Protein AF-A0A925BG81-F1 (afdb_monomer)

Sequence (366 aa):
PANDGCFRPLEVVCPDGLVITAKRPAPVSTYWETMEFAADLVWKALAPIVPQHLTAGHFLSVCGTVVSGVHPDTGDLFILVEPQAGGWGAGIDRDGQNGLVCIGDGETYVVPVEVAETRYGVIVDQFSLSIADGGAGRYRGGRGLIRDYRITSEEALVTGTFGRFKFLPWGMKGGQIGSPNYMEMIHADGTSKIFGKTARYKLKRGEVARLVTGTGGGYGDPNQRPDDEIARDVRDGYLTPEMAERDYGVTVDGRGNVSRTRRTPGRASAVNTASTQRDDVHPDDKREAVLSVLRGQTTASTAAAKLNVGRDDVERWMDQFLNAGAGALGGSAGRNGDGELRELRAIVRDLADEVSSLRRSLRDGR

Secondary structure (DSSP, 8-state):
--SGGGTTT------TTSGGGPPTTS--TTHHHHHHHHHHHHHHHHTTTSTTT--S--------EEEEEE-TTT--EEEEEE---BPPPP-SSSPPPTTBPPTT-TTPPPPPHHHHHHHSSEEEEEEEE---S---SSBPPPP-EEEEEEE-SSEEEEEEE-TTSSSPPPPBTTPPP----EEEEE-TTS-EEEESEEEEEEEETT-EEEEEPPPPPPBS-GGGS-HHHHHHHHHTTSS-HHHIIIIISEEE-TT--EEE--------------S-TT--S-HHHHHHHHHHHHTTSS-HHHHHHHHT--HHHHHHHHHHHHHHHHGGG-S------TTHHHHHHHHHHHHHHHHHHHHHHHHTT-

Solvent-accessible surface area (backbone atoms only — not comparable to full-atom values): 19738 Å² total; per-residue (Å²): 129,99,51,74,75,75,49,68,89,61,84,84,92,72,70,81,70,37,91,93,38,62,51,88,88,62,88,61,92,70,47,64,54,60,52,33,53,54,51,47,51,54,45,63,68,42,21,84,79,44,38,94,80,35,48,25,30,33,31,50,26,53,34,40,35,35,43,33,37,42,26,70,87,79,66,44,80,38,73,50,74,44,67,41,39,14,3,26,17,3,28,84,87,40,58,17,51,56,55,41,58,28,78,93,49,74,92,68,78,78,83,52,66,72,59,48,43,72,71,38,40,34,41,75,81,42,81,45,75,33,79,60,69,56,4,46,14,39,18,33,24,4,32,4,24,35,38,28,38,28,27,60,6,78,44,37,31,38,28,35,45,22,42,33,44,86,60,50,14,41,38,31,81,66,15,34,43,18,19,48,17,33,35,36,43,37,43,86,88,73,51,71,51,78,33,37,62,50,70,65,45,78,44,40,51,70,17,31,46,34,40,36,30,9,18,0,0,0,14,27,43,26,79,69,35,54,68,68,57,51,43,46,32,37,74,73,64,71,33,52,52,66,49,34,27,44,63,48,16,30,46,51,50,101,83,64,52,75,45,82,51,84,62,56,88,61,74,77,80,70,76,84,68,81,88,71,95,82,73,91,70,53,70,67,57,54,48,49,42,38,51,35,35,75,70,68,75,45,48,52,60,58,42,12,60,78,68,76,50,54,44,69,56,44,53,51,49,39,52,52,53,53,53,59,56,59,69,70,74,78,70,88,89,82,90,89,68,86,63,70,53,50,56,56,54,44,55,54,44,54,52,51,51,50,51,54,48,50,54,47,37,68,71,71,76,106

Structure (mmCIF, N/CA/C/O backbone):
data_AF-A0A925BG81-F1
#
_entry.id   AF-A0A925BG81-F1
#
loop_
_atom_site.group_PDB
_atom_site.id
_atom_site.type_symbol
_atom_site.label_atom_id
_atom_site.label_alt_id
_atom_site.label_comp_id
_atom_site.label_asym_id
_atom_site.label_entity_id
_atom_site.label_seq_id
_atom_site.pdbx_PDB_ins_code
_atom_site.Cartn_x
_atom_site.Cartn_y
_atom_site.Cartn_z
_atom_site.occupancy
_atom_site.B_iso_or_equiv
_atom_site.auth_seq_id
_atom_site.auth_comp_id
_atom_site.auth_asym_id
_atom_site.auth_atom_id
_atom_site.pdbx_PDB_model_num
ATOM 1 N N . PRO A 1 1 ? -5.315 -28.457 -11.314 1.00 71.19 1 PRO A N 1
ATOM 2 C CA . PRO A 1 1 ? -5.983 -28.488 -9.989 1.00 71.19 1 PRO A CA 1
ATOM 3 C C . PRO A 1 1 ? -4.975 -28.179 -8.879 1.00 71.19 1 PRO A C 1
ATOM 5 O O . PRO A 1 1 ? -3.932 -28.820 -8.850 1.00 71.19 1 PRO A O 1
ATOM 8 N N . ALA A 1 2 ? -5.264 -27.216 -8.001 1.00 82.12 2 ALA A N 1
ATOM 9 C CA . ALA A 1 2 ? -4.459 -27.004 -6.799 1.00 82.12 2 ALA A CA 1
ATOM 10 C C . ALA A 1 2 ? -4.736 -28.155 -5.818 1.00 82.12 2 ALA A C 1
ATOM 12 O O . ALA A 1 2 ? -5.832 -28.259 -5.273 1.00 82.12 2 ALA A O 1
ATOM 13 N N . ASN A 1 3 ? -3.786 -29.076 -5.674 1.00 91.81 3 ASN A N 1
ATOM 14 C CA . ASN A 1 3 ? -3.865 -30.199 -4.744 1.00 91.81 3 ASN A CA 1
ATOM 15 C C . ASN A 1 3 ? -2.463 -30.576 -4.249 1.00 91.81 3 ASN A C 1
ATOM 17 O O . ASN A 1 3 ? -1.461 -30.059 -4.742 1.00 91.81 3 ASN A O 1
ATOM 21 N N . ASP A 1 4 ? -2.399 -31.509 -3.304 1.00 90.00 4 ASP A N 1
ATOM 22 C CA . ASP A 1 4 ? -1.152 -31.931 -2.656 1.00 90.00 4 ASP A CA 1
ATOM 23 C C . ASP A 1 4 ? -0.105 -32.494 -3.643 1.00 90.00 4 ASP A C 1
ATOM 25 O O . ASP A 1 4 ? 1.105 -32.405 -3.439 1.00 90.00 4 ASP A O 1
ATOM 29 N N . GLY A 1 5 ? -0.553 -33.002 -4.797 1.00 92.94 5 GLY A N 1
ATOM 30 C CA . GLY A 1 5 ? 0.325 -33.459 -5.873 1.00 92.94 5 GLY A CA 1
ATOM 31 C C . GLY A 1 5 ? 1.190 -32.348 -6.476 1.00 92.94 5 GLY A C 1
ATOM 32 O O . GLY A 1 5 ? 2.312 -32.630 -6.892 1.00 92.94 5 GLY A O 1
ATOM 33 N N . CYS 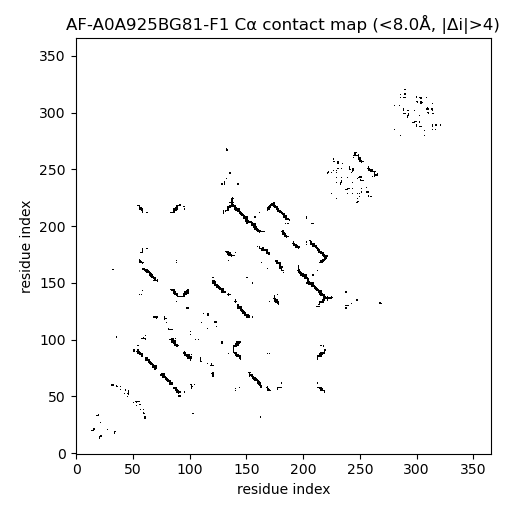A 1 6 ? 0.715 -31.097 -6.478 1.00 91.44 6 CYS A N 1
ATOM 34 C CA . CYS A 1 6 ? 1.472 -29.943 -6.973 1.00 91.44 6 CYS A CA 1
ATOM 35 C C . CYS A 1 6 ? 2.660 -29.578 -6.073 1.00 91.44 6 CYS A C 1
ATOM 37 O O . CYS A 1 6 ? 3.616 -28.980 -6.559 1.00 91.44 6 CYS A O 1
ATOM 39 N N . PHE A 1 7 ? 2.614 -29.955 -4.791 1.00 89.69 7 PHE A N 1
ATOM 40 C CA . PHE A 1 7 ? 3.676 -29.690 -3.817 1.00 89.69 7 PHE A CA 1
ATOM 41 C C . PHE A 1 7 ? 4.641 -30.866 -3.645 1.00 89.69 7 PHE A C 1
ATOM 43 O O . PHE A 1 7 ? 5.708 -30.693 -3.072 1.00 89.69 7 PHE A O 1
ATOM 50 N N . ARG A 1 8 ? 4.336 -32.043 -4.210 1.00 91.75 8 ARG A N 1
ATOM 51 C CA . ARG A 1 8 ? 5.237 -33.208 -4.207 1.00 91.75 8 ARG A CA 1
ATOM 52 C C . ARG A 1 8 ? 6.678 -32.923 -4.679 1.00 91.75 8 ARG A C 1
ATOM 54 O O . ARG A 1 8 ? 7.577 -33.534 -4.109 1.00 91.75 8 ARG A O 1
ATOM 61 N N . PRO A 1 9 ? 6.939 -32.070 -5.694 1.00 91.50 9 PRO A N 1
ATOM 62 C CA . PRO A 1 9 ? 8.309 -31.753 -6.105 1.00 91.50 9 PRO A CA 1
ATOM 63 C C . PRO A 1 9 ? 8.985 -30.666 -5.247 1.00 91.50 9 PRO A C 1
ATOM 65 O O . PRO A 1 9 ? 10.127 -30.315 -5.528 1.00 91.50 9 PRO A O 1
ATOM 68 N N . LEU A 1 10 ? 8.301 -30.107 -4.243 1.00 90.19 10 LEU A N 1
ATOM 69 C CA . LEU A 1 10 ? 8.824 -29.057 -3.374 1.00 90.19 10 LEU A CA 1
ATOM 70 C C . LEU A 1 10 ? 9.322 -29.656 -2.052 1.00 90.19 10 LEU A C 1
ATOM 72 O O . LEU A 1 10 ? 8.545 -30.209 -1.279 1.00 90.19 10 LEU A O 1
ATOM 76 N N . GLU A 1 11 ? 10.610 -29.485 -1.762 1.00 92.50 11 GLU A N 1
ATOM 77 C CA . GLU A 1 11 ? 11.182 -29.776 -0.446 1.00 92.50 11 GLU A CA 1
ATOM 78 C C . GLU A 1 11 ? 11.265 -28.482 0.376 1.00 92.50 11 GLU A C 1
ATOM 80 O O . GLU A 1 11 ? 11.910 -27.515 -0.032 1.00 92.50 11 GLU A O 1
ATOM 85 N N . VAL A 1 12 ? 10.613 -28.455 1.542 1.00 89.62 12 VAL A N 1
ATOM 86 C CA . VAL A 1 12 ? 10.664 -27.316 2.470 1.00 89.62 12 VAL A CA 1
ATOM 87 C C . VAL A 1 12 ? 11.564 -27.672 3.647 1.00 89.62 12 VAL A C 1
ATOM 89 O O . VAL A 1 12 ? 11.163 -28.392 4.560 1.00 89.62 12 VAL A O 1
ATOM 92 N N . VAL A 1 13 ? 12.784 -27.138 3.644 1.00 91.88 13 VAL A N 1
ATOM 93 C CA . VAL A 1 13 ? 13.727 -27.285 4.759 1.00 91.88 13 VAL A CA 1
ATOM 94 C C . VAL A 1 13 ? 13.536 -26.118 5.719 1.00 91.88 13 VAL A C 1
ATOM 96 O O . VAL A 1 13 ? 14.050 -25.024 5.492 1.00 91.88 13 VAL A O 1
ATOM 99 N N . CYS A 1 14 ? 12.787 -26.341 6.798 1.00 89.56 14 CYS A N 1
ATOM 100 C CA . CYS A 1 14 ? 12.555 -25.322 7.814 1.00 89.56 14 CYS A CA 1
ATOM 101 C C . CYS A 1 14 ? 12.725 -25.890 9.231 1.00 89.56 14 CYS A C 1
ATOM 103 O O . CYS A 1 14 ? 11.867 -26.647 9.683 1.00 89.56 14 CYS A O 1
ATOM 105 N N . PRO A 1 15 ? 13.803 -25.523 9.952 1.00 91.19 15 PRO A N 1
ATOM 106 C CA . PRO A 1 15 ? 13.987 -25.901 11.348 1.00 91.19 15 PRO A CA 1
ATOM 107 C C . PRO A 1 15 ? 12.831 -25.444 12.237 1.00 91.19 15 PRO A C 1
ATOM 109 O O . PRO A 1 15 ? 12.164 -24.451 11.952 1.00 91.19 15 PRO A O 1
ATOM 112 N N . ASP A 1 16 ? 12.633 -26.145 13.346 1.00 91.56 16 ASP A N 1
ATOM 113 C CA . ASP A 1 16 ? 11.622 -25.826 14.348 1.00 91.56 16 ASP A CA 1
ATOM 114 C C . ASP A 1 16 ? 11.958 -24.573 15.170 1.00 91.56 16 ASP A C 1
ATOM 116 O O . ASP A 1 16 ? 13.118 -24.313 15.484 1.00 91.56 16 ASP A O 1
ATOM 120 N N . GLY A 1 17 ? 10.925 -23.851 15.619 1.00 88.81 17 GLY A N 1
ATOM 121 C CA . GLY A 1 17 ? 11.086 -22.711 16.529 1.00 88.81 17 GLY A CA 1
ATOM 122 C C . GLY A 1 17 ? 11.491 -21.405 15.842 1.00 88.81 17 GLY A C 1
ATOM 123 O O . GLY A 1 17 ? 11.861 -20.451 16.525 1.00 88.81 17 GLY A O 1
ATOM 124 N N . LEU A 1 18 ? 11.407 -21.345 14.511 1.00 91.06 18 LEU A N 1
ATOM 125 C CA . LEU A 1 18 ? 11.551 -20.112 13.741 1.00 91.06 18 LEU A CA 1
ATOM 126 C C . LEU A 1 18 ? 10.210 -19.371 13.667 1.00 91.06 18 LEU A C 1
ATOM 128 O O . LEU A 1 18 ? 9.168 -19.894 14.051 1.00 91.06 18 LEU A O 1
ATOM 132 N N . VAL A 1 19 ? 10.217 -18.153 13.122 1.00 90.19 19 VAL A N 1
ATOM 133 C CA . VAL A 1 19 ? 8.997 -17.338 12.962 1.00 90.19 19 VAL A CA 1
ATOM 134 C C . VAL A 1 19 ? 7.937 -18.058 12.109 1.00 90.19 19 VAL A C 1
ATOM 136 O O . VAL A 1 19 ? 6.756 -18.011 12.436 1.00 90.19 19 VAL A O 1
ATOM 139 N N . ILE A 1 20 ? 8.358 -18.777 11.062 1.00 89.44 20 ILE A N 1
ATOM 140 C CA . ILE A 1 20 ? 7.490 -19.581 10.177 1.00 89.44 20 ILE A CA 1
ATOM 141 C C . ILE A 1 20 ? 7.152 -20.980 10.728 1.00 89.44 20 ILE A C 1
ATOM 143 O O . ILE A 1 20 ? 6.224 -21.616 10.242 1.00 89.44 20 ILE A O 1
ATOM 147 N N . THR A 1 21 ? 7.867 -21.457 11.751 1.00 91.56 21 THR A N 1
ATOM 148 C CA . THR A 1 21 ? 7.673 -22.767 12.414 1.00 91.56 21 THR A CA 1
ATOM 149 C C . THR A 1 21 ? 7.479 -22.586 13.918 1.00 91.56 21 THR A C 1
ATOM 151 O O . THR A 1 21 ? 8.032 -23.314 14.753 1.00 91.56 21 THR A O 1
ATOM 154 N N . ALA A 1 22 ? 6.704 -21.561 14.272 1.00 92.31 22 ALA A N 1
ATOM 155 C CA . ALA A 1 22 ? 6.435 -21.206 15.651 1.00 92.31 22 ALA A CA 1
ATOM 156 C C . ALA A 1 22 ? 5.752 -22.375 16.377 1.00 92.31 22 ALA A C 1
ATOM 158 O O . ALA A 1 22 ? 4.778 -22.955 15.896 1.00 92.31 22 ALA A O 1
ATOM 159 N N . LYS A 1 23 ? 6.257 -22.719 17.564 1.00 93.00 23 LYS A N 1
ATOM 160 C CA . LYS A 1 23 ? 5.681 -23.769 18.409 1.00 93.00 23 LYS A CA 1
ATOM 161 C C . LYS A 1 23 ? 4.813 -23.159 19.494 1.00 93.00 23 LYS A C 1
ATOM 163 O O . LYS A 1 23 ? 5.145 -22.120 20.064 1.00 93.00 23 LYS A O 1
ATOM 168 N N . ARG A 1 24 ? 3.718 -23.843 19.832 1.00 91.94 24 ARG A N 1
ATOM 169 C CA . ARG A 1 24 ? 2.895 -23.502 21.001 1.00 91.94 24 ARG A CA 1
ATOM 170 C C . ARG A 1 24 ? 3.805 -23.342 22.237 1.00 91.94 24 ARG A C 1
ATOM 172 O O . ARG A 1 24 ? 4.632 -24.226 22.459 1.00 91.94 24 ARG A O 1
ATOM 179 N N . PRO A 1 25 ? 3.654 -22.275 23.051 1.00 93.38 25 PRO A N 1
ATOM 180 C CA . PRO A 1 25 ? 2.564 -21.289 23.081 1.00 93.38 25 PRO A CA 1
ATOM 181 C C . PRO A 1 25 ? 2.848 -19.955 22.354 1.00 93.38 25 PRO A C 1
ATOM 183 O O . PRO A 1 25 ? 2.238 -18.948 22.705 1.00 93.38 25 PRO A O 1
ATOM 186 N N . ALA A 1 26 ? 3.760 -19.911 21.377 1.00 92.88 26 ALA A N 1
ATOM 187 C CA . ALA A 1 26 ? 4.071 -18.672 20.660 1.00 92.88 26 ALA A CA 1
ATOM 188 C C . ALA A 1 26 ? 2.817 -18.044 19.998 1.00 92.88 26 ALA A C 1
ATOM 190 O O . ALA A 1 26 ? 2.003 -18.772 19.422 1.00 92.88 26 ALA A O 1
ATOM 191 N N . PRO A 1 27 ? 2.640 -16.708 20.064 1.00 91.38 27 PRO A N 1
ATOM 192 C CA . PRO A 1 27 ? 1.495 -16.027 19.466 1.00 91.38 27 PRO A CA 1
ATOM 193 C C . PRO A 1 27 ? 1.632 -15.941 17.939 1.00 91.38 27 PRO A C 1
ATOM 195 O O . PRO A 1 27 ? 2.649 -15.482 17.430 1.00 91.38 27 PRO A O 1
ATOM 198 N N . VAL A 1 28 ? 0.581 -16.335 17.211 1.00 91.44 28 VAL A N 1
ATOM 199 C CA . VAL A 1 28 ? 0.578 -16.433 15.732 1.00 91.44 28 VAL A CA 1
ATOM 200 C C . VAL A 1 28 ? -0.607 -15.713 15.073 1.00 91.44 28 VAL A C 1
ATOM 202 O O . VAL A 1 28 ? -0.937 -15.971 13.923 1.00 91.44 28 VAL A O 1
ATOM 205 N N . SER A 1 29 ? -1.277 -14.804 15.791 1.00 87.44 29 SER A N 1
ATOM 206 C CA . SER A 1 29 ? -2.524 -14.173 15.323 1.00 87.44 29 SER A CA 1
ATOM 207 C C . SER A 1 29 ? -2.396 -13.435 13.985 1.00 87.44 29 SER A C 1
ATOM 209 O O . SER A 1 29 ? -3.379 -13.362 13.264 1.00 87.44 29 SER A O 1
ATOM 211 N N . THR A 1 30 ? -1.220 -12.887 13.670 1.00 89.06 30 THR A N 1
ATOM 212 C CA . THR A 1 30 ? -0.925 -12.107 12.452 1.00 89.06 30 THR A CA 1
ATOM 213 C C . THR A 1 30 ? -0.026 -12.914 11.503 1.00 89.06 30 THR A C 1
ATOM 215 O O . THR A 1 30 ? 0.983 -12.420 11.001 1.00 89.06 30 THR A O 1
ATOM 218 N N . TYR A 1 31 ? -0.334 -14.201 11.321 1.00 90.50 31 TYR A N 1
ATOM 219 C CA . TYR A 1 31 ? 0.493 -15.126 10.535 1.00 90.50 31 TYR A CA 1
ATOM 220 C C . TYR A 1 31 ? 0.571 -14.764 9.046 1.00 90.50 31 TYR A C 1
ATOM 222 O O . TYR A 1 31 ? 1.552 -15.120 8.394 1.00 90.50 31 TYR A O 1
ATOM 230 N N . TRP A 1 32 ? -0.430 -14.052 8.514 1.00 88.44 32 TRP A N 1
ATOM 231 C CA . TRP A 1 32 ? -0.477 -13.644 7.107 1.00 88.44 32 TRP A CA 1
ATOM 232 C C . TRP A 1 32 ? 0.748 -12.819 6.708 1.00 88.44 32 TRP A C 1
ATOM 234 O O . TRP A 1 32 ? 1.347 -13.109 5.685 1.00 88.44 32 TRP A O 1
ATOM 244 N N . GLU A 1 33 ? 1.219 -11.905 7.563 1.00 91.62 33 GLU A N 1
ATOM 245 C CA . GLU A 1 33 ? 2.441 -11.132 7.301 1.00 91.62 33 GLU A CA 1
ATOM 246 C C . GLU A 1 33 ? 3.635 -12.059 7.076 1.00 91.62 33 GLU A C 1
ATOM 248 O O . GLU A 1 33 ? 4.390 -11.931 6.119 1.00 91.62 33 GLU A O 1
ATOM 253 N N . THR A 1 34 ? 3.817 -13.023 7.979 1.00 91.38 34 THR A N 1
ATOM 254 C CA . THR A 1 34 ? 4.925 -13.971 7.904 1.00 91.38 34 THR A CA 1
ATOM 255 C C . THR A 1 34 ? 4.825 -14.841 6.650 1.00 91.38 34 THR A C 1
ATOM 257 O O . THR A 1 34 ? 5.837 -15.064 5.984 1.00 91.38 34 THR A O 1
ATOM 260 N N . MET A 1 35 ? 3.617 -15.291 6.306 1.00 91.38 35 MET A N 1
ATOM 261 C CA . MET A 1 35 ? 3.343 -16.038 5.080 1.00 91.38 35 MET A CA 1
ATOM 262 C C . MET A 1 35 ? 3.679 -15.215 3.827 1.00 91.38 35 MET A C 1
ATOM 264 O O . MET A 1 35 ? 4.365 -15.710 2.935 1.00 91.38 35 MET A O 1
ATOM 268 N N . GLU A 1 36 ? 3.257 -13.953 3.768 1.00 92.62 36 GLU A N 1
ATOM 269 C CA . GLU A 1 36 ? 3.493 -13.052 2.636 1.00 92.62 36 GLU A CA 1
ATOM 270 C C . GLU A 1 36 ? 4.971 -12.714 2.464 1.00 92.62 36 GLU A C 1
ATOM 272 O O . GLU A 1 36 ? 5.475 -12.707 1.342 1.00 92.62 36 GLU A O 1
ATOM 277 N N . PHE A 1 37 ? 5.702 -12.501 3.563 1.00 92.00 37 PHE A N 1
ATOM 278 C CA . PHE A 1 37 ? 7.154 -12.324 3.511 1.00 92.00 37 PHE A CA 1
ATOM 279 C C . PHE A 1 37 ? 7.872 -13.581 3.006 1.00 92.00 37 PHE A C 1
ATOM 281 O O . PHE A 1 37 ? 8.829 -13.464 2.240 1.00 92.00 37 PHE A O 1
ATOM 288 N N . ALA A 1 38 ? 7.417 -14.777 3.391 1.00 92.00 38 ALA A N 1
ATOM 289 C CA . ALA A 1 38 ? 7.973 -16.024 2.868 1.00 92.00 38 ALA A CA 1
ATOM 290 C C . ALA A 1 38 ? 7.689 -16.182 1.364 1.00 92.00 38 ALA A C 1
ATOM 292 O O . ALA A 1 38 ? 8.586 -16.544 0.601 1.00 92.00 38 ALA A O 1
ATOM 293 N N . ALA A 1 39 ? 6.471 -15.854 0.925 1.00 92.06 39 ALA A N 1
ATOM 294 C CA . ALA A 1 39 ? 6.100 -15.879 -0.484 1.00 92.06 39 ALA A CA 1
ATOM 295 C C . ALA A 1 39 ? 6.905 -14.861 -1.312 1.00 92.06 39 ALA A C 1
ATOM 297 O O . ALA A 1 39 ? 7.438 -15.215 -2.363 1.00 92.06 39 ALA A O 1
ATOM 298 N N . ASP A 1 40 ? 7.062 -13.626 -0.827 1.00 93.56 40 ASP A N 1
ATOM 299 C CA . ASP A 1 40 ? 7.845 -12.583 -1.500 1.00 93.56 40 ASP A CA 1
ATOM 300 C C . ASP A 1 40 ? 9.333 -12.918 -1.582 1.00 93.56 40 ASP A C 1
ATOM 302 O O . ASP A 1 40 ? 9.975 -12.586 -2.574 1.00 93.56 40 ASP A O 1
ATOM 306 N N . LEU A 1 41 ? 9.891 -13.613 -0.587 1.00 93.12 41 LEU A N 1
ATOM 307 C CA . LEU A 1 41 ? 11.275 -14.079 -0.648 1.00 93.12 41 LEU A CA 1
ATOM 308 C C . LEU A 1 41 ? 11.487 -15.020 -1.842 1.00 93.12 41 LEU A C 1
ATOM 310 O O . LEU A 1 41 ? 12.418 -14.823 -2.627 1.00 93.12 41 LEU A O 1
ATOM 314 N N . VAL A 1 42 ? 10.612 -16.018 -1.992 1.00 93.06 42 VAL A N 1
ATOM 315 C CA . VAL A 1 42 ? 10.649 -16.955 -3.125 1.00 93.06 42 VAL A CA 1
ATOM 316 C C . VAL A 1 42 ? 10.394 -16.210 -4.434 1.00 93.06 42 VAL A C 1
ATOM 318 O O . VAL A 1 42 ? 11.124 -16.405 -5.406 1.00 93.06 42 VAL A O 1
ATOM 321 N N . TRP A 1 43 ? 9.417 -15.300 -4.445 1.00 95.00 43 TRP A N 1
ATOM 322 C CA . TRP A 1 43 ? 9.105 -14.456 -5.596 1.00 95.00 43 TRP A CA 1
ATOM 323 C C . TRP A 1 43 ? 10.327 -13.656 -6.048 1.00 95.00 43 TRP A C 1
ATOM 325 O O . TRP A 1 43 ? 10.725 -13.737 -7.208 1.00 95.00 43 TRP A O 1
ATOM 335 N N . LYS A 1 44 ? 10.966 -12.918 -5.138 1.00 95.62 44 LYS A N 1
ATOM 336 C CA . LYS A 1 44 ? 12.136 -12.083 -5.423 1.00 95.62 44 LYS A CA 1
ATOM 337 C C . LYS A 1 44 ? 13.327 -12.912 -5.901 1.00 95.62 44 LYS A C 1
ATOM 339 O O . LYS A 1 44 ? 14.068 -12.456 -6.768 1.00 95.62 44 LYS A O 1
ATOM 344 N N . ALA A 1 45 ? 13.509 -14.120 -5.366 1.00 96.19 45 ALA A N 1
ATOM 345 C CA . ALA A 1 45 ? 14.563 -15.033 -5.801 1.00 96.19 45 ALA A CA 1
ATOM 346 C C . ALA A 1 45 ? 14.337 -15.552 -7.233 1.00 96.19 45 ALA A C 1
ATOM 348 O O . ALA A 1 45 ? 15.292 -15.670 -8.001 1.00 96.19 45 ALA A O 1
ATOM 349 N N . LEU A 1 46 ? 13.084 -15.831 -7.606 1.00 95.88 46 LEU A N 1
ATOM 350 C CA . LEU A 1 46 ? 12.725 -16.372 -8.919 1.00 95.88 46 LEU A CA 1
ATOM 351 C C . LEU A 1 46 ? 12.501 -15.298 -9.991 1.00 95.88 46 LEU A C 1
ATOM 353 O O . LEU A 1 46 ? 12.687 -15.581 -11.173 1.00 95.88 46 LEU A O 1
ATOM 357 N N . ALA A 1 47 ? 12.135 -14.070 -9.617 1.00 95.12 47 ALA A N 1
ATOM 358 C CA . ALA A 1 47 ? 11.785 -13.011 -10.565 1.00 95.12 47 ALA A CA 1
ATOM 359 C C . ALA A 1 47 ? 12.874 -12.710 -11.618 1.00 95.12 47 ALA A C 1
ATOM 361 O O . ALA A 1 47 ? 12.527 -12.506 -12.781 1.00 95.12 47 ALA A O 1
ATOM 362 N N . PRO A 1 48 ? 14.187 -12.742 -11.304 1.00 92.19 48 PRO A N 1
ATOM 363 C CA . PRO A 1 48 ? 15.231 -12.600 -12.322 1.00 92.19 48 PRO A CA 1
ATOM 364 C C . PRO A 1 48 ? 15.333 -13.774 -13.310 1.00 92.19 48 PRO A C 1
ATOM 366 O O . PRO A 1 48 ? 15.887 -13.588 -14.392 1.00 92.19 48 PRO A O 1
ATOM 369 N N . ILE A 1 49 ? 14.845 -14.962 -12.934 1.00 95.88 49 ILE A N 1
ATOM 370 C CA . ILE A 1 49 ? 14.956 -16.219 -13.694 1.00 95.88 49 ILE A CA 1
ATOM 371 C C . ILE A 1 49 ? 13.736 -16.413 -14.604 1.00 95.88 49 ILE A C 1
ATOM 373 O O . ILE A 1 49 ? 13.880 -16.836 -15.748 1.00 95.88 49 ILE A O 1
ATOM 377 N N . VAL A 1 50 ? 12.541 -16.075 -14.110 1.00 95.31 50 VAL A N 1
ATOM 378 C CA . VAL A 1 50 ? 11.265 -16.193 -14.839 1.00 95.31 50 VAL A CA 1
ATOM 379 C C . VAL A 1 50 ? 10.524 -14.847 -14.935 1.00 95.31 50 VAL A C 1
ATOM 381 O O . VAL A 1 50 ? 9.368 -14.736 -14.517 1.00 95.31 50 VAL A O 1
ATOM 384 N N . PRO A 1 51 ? 11.158 -13.795 -15.491 1.00 92.69 51 PRO A N 1
ATOM 385 C CA . PRO A 1 51 ? 10.623 -12.427 -15.481 1.00 92.69 51 PRO A CA 1
ATOM 386 C C . PRO A 1 51 ? 9.312 -12.256 -16.263 1.00 92.69 51 PRO A C 1
ATOM 388 O O . PRO A 1 51 ? 8.591 -11.286 -16.062 1.00 92.69 51 PRO A O 1
ATOM 391 N N . GLN A 1 52 ? 8.980 -13.192 -17.152 1.00 94.94 52 GLN A N 1
ATOM 392 C CA . GLN A 1 52 ? 7.706 -13.230 -17.870 1.00 94.94 52 GLN A CA 1
ATOM 393 C C . GLN A 1 52 ? 6.522 -13.690 -17.000 1.00 94.94 52 GLN A C 1
ATOM 395 O O . GLN A 1 52 ? 5.373 -13.546 -17.409 1.00 94.94 52 GLN A O 1
ATOM 400 N N . HIS A 1 53 ? 6.790 -14.270 -15.824 1.00 93.31 53 HIS A N 1
ATOM 401 C CA . HIS A 1 53 ? 5.768 -14.782 -14.905 1.00 93.31 53 HIS A CA 1
ATOM 402 C C . HIS A 1 53 ? 5.682 -13.999 -13.594 1.00 93.31 53 HIS A C 1
ATOM 404 O O . HIS A 1 53 ? 4.644 -14.041 -12.940 1.00 93.31 53 HIS A O 1
ATOM 410 N N . LEU A 1 54 ? 6.753 -13.306 -13.202 1.00 95.31 54 LEU A N 1
ATOM 411 C CA . LEU A 1 54 ? 6.859 -12.633 -11.912 1.00 95.31 54 LEU A CA 1
ATOM 412 C C . LEU A 1 54 ? 7.188 -11.151 -12.096 1.00 95.31 54 LEU A C 1
ATOM 414 O O . LEU A 1 54 ? 8.099 -10.789 -12.838 1.00 95.31 54 LEU A O 1
ATOM 418 N N . THR A 1 55 ? 6.447 -10.302 -11.390 1.00 96.19 55 THR A N 1
ATOM 419 C CA . THR A 1 55 ? 6.636 -8.846 -11.375 1.00 96.19 55 THR A CA 1
ATOM 420 C C . THR A 1 55 ? 7.722 -8.426 -10.384 1.00 96.19 55 THR A C 1
ATOM 422 O O . THR A 1 55 ? 8.222 -9.244 -9.607 1.00 96.19 55 THR A O 1
ATOM 425 N N . ALA A 1 56 ? 8.027 -7.126 -10.357 1.00 97.31 56 ALA A N 1
ATOM 426 C CA . ALA A 1 56 ? 8.681 -6.476 -9.226 1.00 97.31 56 ALA A CA 1
ATOM 427 C C . ALA A 1 56 ? 7.858 -6.625 -7.926 1.00 97.31 56 ALA A C 1
ATOM 429 O O . ALA A 1 56 ? 6.719 -7.109 -7.942 1.00 97.31 56 ALA A O 1
ATOM 430 N N . GLY A 1 57 ? 8.421 -6.193 -6.797 1.00 96.38 57 GLY A N 1
ATOM 431 C CA . GLY A 1 57 ? 7.784 -6.326 -5.488 1.00 96.38 57 GLY A CA 1
ATOM 432 C C . GLY A 1 57 ? 6.504 -5.500 -5.373 1.00 96.38 57 GLY A C 1
ATOM 433 O O . GLY A 1 57 ? 6.465 -4.340 -5.784 1.00 96.38 57 GLY A O 1
ATOM 434 N N . HIS A 1 58 ? 5.461 -6.075 -4.782 1.00 94.12 58 HIS A N 1
ATOM 435 C CA . HIS A 1 58 ? 4.221 -5.380 -4.426 1.00 94.12 58 HIS A CA 1
ATOM 436 C C . HIS A 1 58 ? 4.249 -4.882 -2.973 1.00 94.12 58 HIS A C 1
ATOM 438 O O . HIS A 1 58 ? 5.194 -5.126 -2.214 1.00 94.12 58 HIS A O 1
ATOM 444 N N . PHE A 1 59 ? 3.186 -4.182 -2.573 1.00 94.81 59 PHE A N 1
ATOM 445 C CA . PHE A 1 59 ? 2.984 -3.690 -1.206 1.00 94.81 59 PHE A CA 1
ATOM 446 C C . PHE A 1 59 ? 2.897 -4.799 -0.134 1.00 94.81 59 PHE A C 1
ATOM 448 O O . PHE A 1 59 ? 3.006 -4.495 1.053 1.00 94.81 59 PHE A O 1
ATOM 455 N N . LEU A 1 60 ? 2.786 -6.066 -0.553 1.00 93.62 60 LEU A N 1
ATOM 456 C CA . LEU A 1 60 ? 2.952 -7.316 0.201 1.00 93.62 60 LEU A CA 1
ATOM 457 C C . LEU A 1 60 ? 1.955 -7.626 1.311 1.00 93.62 60 LEU A C 1
ATOM 459 O O . LEU A 1 60 ? 1.553 -8.772 1.397 1.00 93.62 60 LEU A O 1
ATOM 463 N N . SER A 1 61 ? 1.604 -6.652 2.133 1.00 93.31 61 SER A N 1
ATOM 464 C CA . SER A 1 61 ? 0.877 -6.823 3.388 1.00 93.31 61 SER A CA 1
ATOM 465 C C . SER A 1 61 ? -0.636 -6.861 3.179 1.00 93.31 61 SER A C 1
ATOM 467 O O . SER A 1 61 ? -1.147 -5.981 2.498 1.00 93.31 61 SER A O 1
ATOM 469 N N . VAL A 1 62 ? -1.366 -7.744 3.875 1.00 93.69 62 VAL A N 1
ATOM 470 C CA . VAL A 1 62 ? -2.846 -7.654 4.007 1.00 93.69 62 VAL A CA 1
ATOM 471 C C . VAL A 1 62 ? -3.299 -6.259 4.461 1.00 93.69 62 VAL A C 1
ATOM 473 O O . VAL A 1 62 ? -4.399 -5.809 4.143 1.00 93.69 62 VAL A O 1
ATOM 476 N N . CYS A 1 63 ? -2.452 -5.554 5.225 1.00 95.25 63 CYS A N 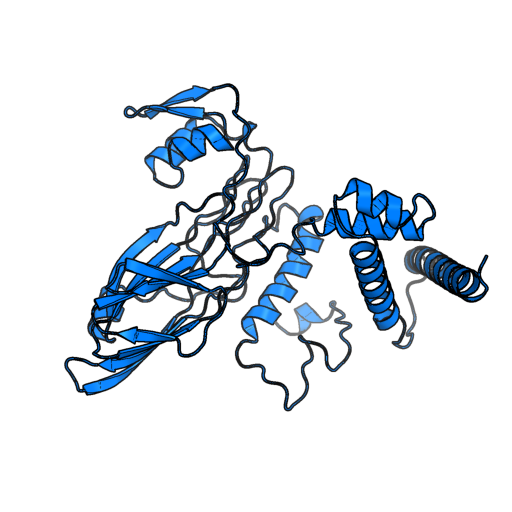1
ATOM 477 C CA . CYS A 1 63 ? -2.766 -4.241 5.799 1.00 95.25 63 CYS A CA 1
ATOM 478 C C . CYS A 1 63 ? -4.038 -4.310 6.660 1.00 95.25 63 CYS A C 1
ATOM 480 O O . CYS A 1 63 ? -4.882 -3.414 6.653 1.00 95.25 63 CYS A O 1
ATOM 482 N N . GLY A 1 64 ? -4.177 -5.419 7.394 1.00 94.31 64 GLY A N 1
ATOM 483 C CA . GLY A 1 64 ? -5.359 -5.716 8.189 1.00 94.31 64 GLY A CA 1
ATOM 484 C C . GLY A 1 64 ? -5.624 -4.601 9.191 1.00 94.31 64 GLY A C 1
ATOM 485 O O . GLY A 1 64 ? -4.763 -4.286 10.020 1.00 94.31 64 GLY A O 1
ATOM 486 N N . THR A 1 65 ? -6.816 -4.021 9.099 1.00 95.62 65 THR A N 1
ATOM 487 C CA . THR A 1 65 ? -7.287 -2.935 9.954 1.00 95.62 65 THR A CA 1
ATOM 488 C C . THR A 1 65 ? -8.516 -3.386 10.720 1.00 95.62 65 THR A C 1
ATOM 490 O O . THR A 1 65 ? -9.457 -3.934 10.150 1.00 95.62 65 THR A O 1
ATOM 493 N N . VAL A 1 66 ? -8.500 -3.145 12.027 1.00 97.00 66 VAL A N 1
ATOM 494 C CA . VAL A 1 66 ? -9.616 -3.411 12.924 1.00 97.00 66 VAL A CA 1
ATOM 495 C C . VAL A 1 66 ? -9.990 -2.124 13.637 1.00 97.00 66 VAL A C 1
ATOM 497 O O . VAL A 1 66 ? -9.168 -1.571 14.369 1.00 97.00 66 VAL A O 1
ATOM 500 N N . VAL A 1 67 ? -11.230 -1.676 13.458 1.00 97.81 67 VAL A N 1
ATOM 501 C CA . VAL A 1 67 ? -11.818 -0.563 14.212 1.00 97.81 67 VAL A CA 1
ATOM 502 C C . VAL A 1 67 ? -12.972 -1.112 15.034 1.00 97.81 67 VAL A C 1
ATOM 504 O O . VAL A 1 67 ? -13.871 -1.754 14.500 1.00 97.81 67 VAL A O 1
ATOM 507 N N . SER A 1 68 ? -12.950 -0.881 16.339 1.00 97.94 68 SER A N 1
ATOM 508 C CA . SER A 1 68 ? -14.003 -1.354 17.242 1.00 97.94 68 SER A CA 1
ATOM 509 C C . SER A 1 68 ? -14.459 -0.253 18.180 1.00 97.94 68 SER A C 1
ATOM 511 O O . SER A 1 68 ? -13.667 0.609 18.556 1.00 97.94 68 SER A O 1
ATOM 513 N N . GLY A 1 69 ? -15.728 -0.285 18.560 1.00 97.44 69 GLY A N 1
ATOM 514 C CA . GLY A 1 69 ? -16.320 0.716 19.436 1.00 97.44 69 GLY A CA 1
ATOM 515 C C . GLY A 1 69 ? -17.794 0.437 19.687 1.00 97.44 69 GLY A C 1
ATOM 516 O O . GLY A 1 69 ? -18.297 -0.648 19.394 1.00 97.44 69 GLY A O 1
ATOM 517 N N . VAL A 1 70 ? -18.480 1.439 20.228 1.00 97.62 70 VAL A N 1
ATOM 518 C CA . VAL A 1 70 ? -19.934 1.427 20.422 1.00 97.62 70 VAL A CA 1
ATOM 519 C C . VAL A 1 70 ? -20.571 2.303 19.348 1.00 97.62 70 VAL A C 1
ATOM 521 O O . VAL A 1 70 ? -20.145 3.444 19.152 1.00 97.62 70 VAL A O 1
ATOM 524 N N . HIS A 1 71 ? -21.557 1.775 18.627 1.00 96.31 71 HIS A N 1
ATOM 525 C CA . HIS A 1 71 ? -22.237 2.494 17.555 1.00 96.31 71 HIS A CA 1
ATOM 526 C C . HIS A 1 71 ? -22.981 3.708 18.133 1.00 96.31 71 HIS A C 1
ATOM 528 O O . HIS A 1 71 ? -23.730 3.539 19.099 1.00 96.31 71 HIS A O 1
ATOM 534 N N . PRO A 1 72 ? -22.812 4.923 17.573 1.00 93.50 72 PRO A N 1
ATOM 535 C CA . PRO A 1 72 ? -23.373 6.137 18.165 1.00 93.50 72 PRO A CA 1
ATOM 536 C C . PRO A 1 72 ? -24.908 6.135 18.212 1.00 93.50 72 PRO A C 1
ATOM 538 O O . PRO A 1 72 ? -25.469 6.656 19.171 1.00 93.50 72 PRO A O 1
ATOM 541 N N . ASP A 1 73 ? -25.569 5.532 17.217 1.00 93.75 73 ASP A N 1
ATOM 542 C CA . ASP A 1 73 ? -27.037 5.554 17.121 1.00 93.75 73 ASP A CA 1
ATOM 543 C C . ASP A 1 73 ? -27.740 4.364 17.796 1.00 93.75 73 ASP A C 1
ATOM 545 O O . ASP A 1 73 ? -28.799 4.544 18.393 1.00 93.75 73 ASP A O 1
ATOM 549 N N . THR A 1 74 ? -27.184 3.147 17.715 1.00 94.81 74 THR A N 1
ATOM 550 C CA . THR A 1 74 ? -27.841 1.938 18.250 1.00 94.81 74 THR A CA 1
ATOM 551 C C . THR A 1 74 ? -27.359 1.557 19.647 1.00 94.81 74 THR A C 1
ATOM 553 O O . THR A 1 74 ? -28.068 0.858 20.364 1.00 94.81 74 THR A O 1
ATOM 556 N N . GLY A 1 75 ? -26.166 2.008 20.052 1.00 95.25 75 GLY A N 1
ATOM 557 C CA . GLY A 1 75 ? -25.531 1.594 21.305 1.00 95.25 75 GLY A CA 1
ATOM 558 C C . GLY A 1 75 ? -24.928 0.183 21.280 1.00 95.25 75 GLY A C 1
ATOM 559 O O . GLY A 1 75 ? -24.407 -0.264 22.302 1.00 95.25 75 GLY A O 1
ATOM 560 N N . ASP A 1 76 ? -24.957 -0.513 20.140 1.00 95.88 76 ASP A N 1
ATOM 561 C CA . ASP A 1 76 ? -24.372 -1.850 20.006 1.00 95.88 76 ASP A CA 1
ATOM 562 C C . ASP A 1 76 ? -22.851 -1.798 19.834 1.00 95.88 76 ASP A C 1
ATOM 564 O O . ASP A 1 76 ? -22.282 -0.827 19.329 1.00 95.88 76 ASP A O 1
ATOM 568 N N . LEU A 1 77 ? -22.176 -2.888 20.197 1.00 96.81 77 LEU A N 1
ATOM 569 C CA . LEU A 1 77 ? -20.770 -3.074 19.852 1.00 96.81 77 LEU A CA 1
ATOM 570 C C . LEU A 1 77 ? -20.624 -3.319 18.350 1.00 96.81 77 LEU A C 1
ATOM 572 O O . LEU A 1 77 ? -21.315 -4.166 17.783 1.00 96.81 77 LEU A O 1
ATOM 576 N N . PHE A 1 78 ? -19.657 -2.649 17.729 1.00 96.56 78 PHE A N 1
ATOM 577 C CA . PHE A 1 78 ? -19.263 -2.926 16.353 1.00 96.56 78 PHE A CA 1
ATOM 578 C C . PHE A 1 78 ? -17.783 -3.290 16.258 1.00 96.56 78 PHE A C 1
ATOM 580 O O . PHE A 1 78 ? -16.949 -2.845 17.053 1.00 96.56 78 PHE A O 1
ATOM 587 N N . ILE A 1 79 ? -17.462 -4.090 15.241 1.00 96.62 79 ILE A N 1
ATOM 588 C CA . ILE A 1 79 ? -16.094 -4.396 14.829 1.00 96.62 79 ILE A CA 1
ATOM 589 C C . ILE A 1 79 ? -16.056 -4.347 13.300 1.00 96.62 79 ILE A C 1
ATOM 591 O O . ILE A 1 79 ? -16.637 -5.198 12.628 1.00 96.62 79 ILE A O 1
ATOM 595 N N . LEU A 1 80 ? -15.376 -3.343 12.760 1.00 95.69 80 LEU A N 1
ATOM 596 C CA . LEU A 1 80 ? -14.955 -3.290 11.366 1.00 95.69 80 LEU A CA 1
ATOM 597 C C . LEU A 1 80 ? -13.630 -4.042 11.260 1.00 95.69 80 LEU A C 1
ATOM 599 O O . LEU A 1 80 ? -12.676 -3.686 11.948 1.00 95.69 80 LEU A O 1
ATOM 603 N N . VAL A 1 81 ? -13.577 -5.068 10.416 1.00 94.12 81 VAL A N 1
ATOM 604 C CA . VAL A 1 81 ? -12.353 -5.804 10.079 1.00 94.12 81 VAL A CA 1
ATOM 605 C C . VAL A 1 81 ? -12.221 -5.784 8.571 1.00 94.12 81 VAL A C 1
ATOM 607 O O . VAL A 1 81 ? -13.096 -6.305 7.882 1.00 94.12 81 VAL A O 1
ATOM 610 N N . GLU A 1 82 ? -11.142 -5.206 8.061 1.00 90.31 82 GLU A N 1
ATOM 611 C CA . GLU A 1 82 ? -10.908 -5.188 6.622 1.00 90.31 82 GLU A CA 1
ATOM 612 C C . GLU A 1 82 ? -9.422 -5.272 6.252 1.00 90.31 82 GLU A C 1
ATOM 614 O O . GLU A 1 82 ? -8.573 -4.653 6.908 1.00 90.31 82 GLU A O 1
ATOM 619 N N . PRO A 1 83 ? -9.094 -6.027 5.192 1.00 93.56 83 PRO A N 1
ATOM 620 C CA . PRO A 1 83 ? -7.826 -5.886 4.498 1.00 93.56 83 PRO A CA 1
ATOM 621 C C . PRO A 1 83 ? -7.840 -4.634 3.617 1.00 93.56 83 PRO A C 1
ATOM 623 O O . PRO A 1 83 ? -8.902 -4.128 3.245 1.00 93.56 83 PRO A O 1
ATOM 626 N N . GLN A 1 84 ? -6.656 -4.139 3.261 1.00 94.31 84 GLN A N 1
ATOM 627 C CA . GLN A 1 84 ? -6.526 -3.016 2.335 1.00 94.31 84 GLN A CA 1
ATOM 628 C C . GLN A 1 84 ? -5.899 -3.478 1.029 1.00 94.31 84 GLN A C 1
ATOM 630 O O . GLN A 1 84 ? -4.863 -4.139 1.005 1.00 94.31 84 GLN A O 1
ATOM 635 N N . ALA A 1 85 ? -6.500 -3.050 -0.073 1.00 94.94 85 ALA A N 1
ATOM 636 C CA . ALA A 1 85 ? -5.899 -3.180 -1.385 1.00 94.94 85 ALA A CA 1
ATOM 637 C C . ALA A 1 85 ? -4.716 -2.206 -1.553 1.00 94.94 85 ALA A C 1
ATOM 639 O O . ALA A 1 85 ? -4.655 -1.149 -0.917 1.00 94.94 85 ALA A O 1
ATOM 640 N N . GLY A 1 86 ? -3.766 -2.550 -2.422 1.00 95.25 86 GLY A N 1
ATOM 641 C CA . GLY A 1 86 ? -2.534 -1.787 -2.579 1.00 95.25 86 GLY A CA 1
ATOM 642 C C . GLY A 1 86 ? -1.891 -1.897 -3.954 1.00 95.25 86 GLY A C 1
ATOM 643 O O . GLY A 1 86 ? -2.475 -2.397 -4.916 1.00 95.25 86 GLY A O 1
ATOM 644 N N . GLY A 1 87 ? -0.679 -1.358 -4.054 1.00 96.75 87 GLY A N 1
ATOM 645 C CA . GLY A 1 87 ? 0.070 -1.291 -5.296 1.00 96.75 87 GLY A CA 1
ATOM 646 C C . GLY A 1 87 ? 0.836 -2.571 -5.612 1.00 96.75 87 GLY A C 1
ATOM 647 O O . GLY A 1 87 ? 1.696 -3.000 -4.837 1.00 96.75 87 GLY A O 1
ATOM 648 N N . TRP A 1 88 ? 0.581 -3.158 -6.781 1.00 96.94 88 TRP A N 1
ATOM 649 C CA . TRP A 1 88 ? 1.375 -4.278 -7.291 1.00 96.94 88 TRP A CA 1
ATOM 650 C C . TRP A 1 88 ? 2.645 -3.815 -8.001 1.00 96.94 88 TRP A C 1
ATOM 652 O O . TRP A 1 88 ? 2.702 -2.709 -8.533 1.00 96.94 88 TRP A O 1
ATOM 662 N N . GLY A 1 89 ? 3.689 -4.644 -8.000 1.00 97.50 89 GLY A N 1
ATOM 663 C CA . GLY A 1 89 ? 4.912 -4.339 -8.741 1.00 97.50 89 GLY A CA 1
ATOM 664 C C . GLY A 1 89 ? 4.708 -4.444 -10.252 1.00 97.50 89 GLY A C 1
ATOM 665 O O . GLY A 1 89 ? 3.830 -5.166 -10.724 1.00 97.50 89 GLY A O 1
ATOM 666 N N . ALA A 1 90 ? 5.517 -3.715 -11.015 1.00 98.25 90 ALA A N 1
ATOM 667 C CA . ALA A 1 90 ? 5.444 -3.723 -12.472 1.00 98.25 90 ALA A CA 1
ATOM 668 C C . ALA A 1 90 ? 6.037 -5.005 -13.081 1.00 98.25 90 ALA A C 1
ATOM 670 O O . ALA A 1 90 ? 6.960 -5.609 -12.525 1.00 98.25 90 ALA A O 1
ATOM 671 N N . GLY A 1 91 ? 5.504 -5.419 -14.228 1.00 97.69 91 GLY A N 1
ATOM 672 C CA . GLY A 1 91 ? 6.001 -6.552 -15.007 1.00 97.69 91 GLY A CA 1
ATOM 673 C C . GLY A 1 91 ? 7.018 -6.135 -16.068 1.00 97.69 91 GLY A C 1
ATOM 674 O O . GLY A 1 91 ? 7.298 -4.955 -16.266 1.00 97.69 91 GLY A O 1
ATOM 675 N N . ILE A 1 92 ? 7.545 -7.122 -16.798 1.00 97.06 92 ILE A N 1
ATOM 676 C CA . ILE A 1 92 ? 8.472 -6.879 -17.914 1.00 97.06 92 ILE A CA 1
ATOM 677 C C . ILE A 1 92 ? 7.830 -6.131 -19.093 1.00 97.06 92 ILE A C 1
ATOM 679 O O . ILE A 1 92 ? 8.549 -5.552 -19.905 1.00 97.06 92 ILE A O 1
ATOM 683 N N . ASP A 1 93 ? 6.502 -6.160 -19.197 1.00 96.75 93 ASP A N 1
ATOM 684 C CA . ASP A 1 93 ? 5.728 -5.678 -20.343 1.00 96.75 93 ASP A CA 1
ATOM 685 C C . ASP A 1 93 ? 4.519 -4.805 -19.959 1.00 96.75 93 ASP A C 1
ATOM 687 O O . ASP A 1 93 ? 3.762 -4.400 -20.843 1.00 96.75 93 ASP A O 1
ATOM 691 N N . ARG A 1 94 ? 4.306 -4.531 -18.664 1.00 97.31 94 ARG A N 1
ATOM 692 C CA . ARG A 1 94 ? 3.106 -3.844 -18.164 1.00 97.31 94 ARG A CA 1
ATOM 693 C C . ARG A 1 94 ? 3.329 -3.155 -16.825 1.00 97.31 94 ARG A C 1
ATOM 695 O O . ARG A 1 94 ? 4.102 -3.629 -15.991 1.00 97.31 94 ARG A O 1
ATOM 702 N N . ASP A 1 95 ? 2.580 -2.081 -16.604 1.00 98.44 95 ASP A N 1
ATOM 703 C CA . ASP A 1 95 ? 2.497 -1.416 -15.305 1.00 98.44 95 ASP A CA 1
ATOM 704 C C . ASP A 1 95 ? 1.894 -2.345 -14.240 1.00 98.44 95 ASP A C 1
ATOM 706 O O . ASP A 1 95 ? 1.136 -3.272 -14.536 1.00 98.44 95 ASP A O 1
ATOM 710 N N . GLY A 1 96 ? 2.242 -2.091 -12.982 1.00 97.69 96 GLY A N 1
ATOM 711 C CA . GLY A 1 96 ? 1.672 -2.792 -11.842 1.00 97.69 96 GLY A CA 1
ATOM 712 C C . GLY A 1 96 ? 0.210 -2.407 -11.620 1.00 97.69 96 GLY A C 1
ATOM 713 O O . GLY A 1 96 ? -0.204 -1.269 -11.857 1.00 97.69 96 GLY A O 1
ATOM 714 N N . GLN A 1 97 ? -0.579 -3.356 -11.125 1.00 96.50 97 GLN A N 1
ATOM 715 C CA . GLN A 1 97 ? -1.996 -3.127 -10.867 1.00 96.50 97 GLN A CA 1
ATOM 716 C C . GLN A 1 97 ? -2.206 -2.182 -9.677 1.00 96.50 97 GLN A C 1
ATOM 718 O O . GLN A 1 97 ? -1.609 -2.357 -8.612 1.00 96.50 97 GLN A O 1
ATOM 723 N N . ASN A 1 98 ? -3.062 -1.176 -9.864 1.00 96.62 98 ASN A N 1
ATOM 724 C CA . ASN A 1 98 ? -3.449 -0.240 -8.807 1.00 96.62 98 ASN A CA 1
ATOM 725 C C . ASN A 1 98 ? -4.546 -0.859 -7.930 1.00 96.62 98 ASN A C 1
ATOM 727 O O . ASN A 1 98 ? -5.463 -1.478 -8.468 1.00 96.62 98 ASN A O 1
ATOM 731 N N . GLY A 1 99 ? -4.485 -0.648 -6.614 1.00 94.38 99 GLY A N 1
ATOM 732 C CA . GLY A 1 99 ? -5.563 -1.015 -5.692 1.00 94.38 99 GLY A CA 1
ATOM 733 C C . GLY A 1 99 ? -5.992 -2.484 -5.771 1.00 94.38 99 GLY A C 1
ATOM 734 O O . GLY A 1 99 ? -7.187 -2.767 -5.729 1.00 94.38 99 GLY A O 1
ATOM 735 N N . LEU A 1 100 ? -5.040 -3.415 -5.868 1.00 93.25 100 LEU A N 1
ATOM 736 C CA . LEU A 1 100 ? -5.303 -4.855 -5.817 1.00 93.25 100 LEU A CA 1
ATOM 737 C C . LEU A 1 100 ? -4.815 -5.431 -4.483 1.00 93.25 100 LEU A C 1
ATOM 739 O O . LEU A 1 100 ? -3.761 -5.038 -3.981 1.00 93.25 100 LEU A O 1
ATOM 743 N N . VAL A 1 101 ? -5.579 -6.359 -3.907 1.00 92.38 101 VAL A N 1
ATOM 744 C CA . VAL A 1 101 ? -5.201 -7.075 -2.677 1.00 92.38 101 VAL A CA 1
ATOM 745 C C . VAL A 1 101 ? -3.882 -7.830 -2.849 1.00 92.38 101 VAL A C 1
ATOM 747 O O . VAL A 1 101 ? -3.435 -8.100 -3.965 1.00 92.38 101 VAL A O 1
ATOM 750 N N . CYS A 1 102 ? -3.204 -8.102 -1.743 1.00 92.50 102 CYS A N 1
ATOM 751 C CA . CYS A 1 102 ? -1.893 -8.739 -1.731 1.00 92.50 102 CYS A CA 1
ATOM 752 C C . CYS A 1 102 ? -1.934 -10.195 -2.235 1.00 92.50 102 CYS A C 1
ATOM 754 O O . CYS A 1 102 ? -2.977 -10.794 -2.507 1.00 92.50 102 CYS A O 1
ATOM 756 N N . ILE A 1 103 ? -0.745 -10.774 -2.405 1.00 89.25 103 ILE A N 1
ATOM 757 C CA . ILE A 1 103 ? -0.613 -12.171 -2.828 1.00 89.25 103 ILE A CA 1
ATOM 758 C C . ILE A 1 103 ? -1.233 -13.103 -1.782 1.00 89.25 103 ILE A C 1
ATOM 760 O O . ILE A 1 103 ? -0.985 -12.965 -0.592 1.00 89.25 103 ILE A O 1
ATOM 764 N N . GLY A 1 104 ? -1.990 -14.099 -2.240 1.00 82.19 104 GLY A N 1
ATOM 765 C CA . GLY A 1 104 ? -2.611 -15.078 -1.348 1.00 82.19 104 GLY A CA 1
ATOM 766 C C . GLY A 1 104 ? -3.913 -14.593 -0.711 1.00 82.19 104 GLY A C 1
ATOM 767 O O . GLY A 1 104 ? -4.579 -15.405 -0.079 1.00 82.19 104 GLY A O 1
ATOM 768 N N . ASP A 1 105 ? -4.309 -13.337 -0.950 1.00 82.56 105 ASP A N 1
ATOM 769 C CA . ASP A 1 105 ? -5.562 -12.743 -0.457 1.00 82.56 105 ASP A CA 1
ATOM 770 C C . ASP A 1 105 ? -6.668 -12.664 -1.537 1.00 82.56 105 ASP A C 1
ATOM 772 O O . ASP A 1 105 ? -7.700 -12.028 -1.360 1.00 82.56 105 ASP A O 1
ATOM 776 N N . GLY A 1 106 ? -6.460 -13.362 -2.663 1.00 70.25 106 GLY A N 1
ATOM 777 C CA . GLY A 1 106 ? -7.491 -13.824 -3.605 1.00 70.25 106 GLY A CA 1
ATOM 778 C C . GLY A 1 106 ? -8.605 -12.836 -3.989 1.00 70.25 106 GLY A C 1
ATOM 779 O O . GLY A 1 106 ? -8.355 -11.691 -4.352 1.00 70.25 106 GLY A O 1
ATOM 780 N N . GLU A 1 107 ? -9.847 -13.337 -3.984 1.00 73.75 107 GLU A N 1
ATOM 781 C CA . GLU A 1 107 ? -11.078 -12.640 -4.399 1.00 73.75 107 GLU A CA 1
ATOM 782 C C . GLU A 1 107 ? -11.684 -11.787 -3.269 1.00 73.75 107 GLU A C 1
ATOM 784 O O . GLU A 1 107 ? -12.906 -11.684 -3.132 1.00 73.75 107 GLU A O 1
ATOM 789 N N . THR A 1 108 ? -10.846 -11.201 -2.413 1.00 85.44 108 THR A N 1
ATOM 790 C CA . THR A 1 108 ? -11.341 -10.400 -1.296 1.00 85.44 108 THR A CA 1
ATOM 791 C C . THR A 1 108 ? -11.940 -9.083 -1.788 1.00 85.44 108 THR A C 1
ATOM 793 O O . THR A 1 108 ? -11.293 -8.279 -2.463 1.00 85.44 108 THR A O 1
ATOM 796 N N . TYR A 1 109 ? -13.204 -8.853 -1.434 1.00 85.19 109 TYR A N 1
ATOM 797 C CA . TYR A 1 109 ? -13.928 -7.634 -1.776 1.00 85.19 109 TYR A CA 1
ATOM 798 C C . TYR A 1 109 ? -13.592 -6.498 -0.811 1.00 85.19 109 TYR A C 1
ATOM 800 O O . TYR A 1 109 ? -13.555 -6.682 0.405 1.00 85.19 109 TYR A O 1
ATOM 808 N N . VAL A 1 110 ? -13.426 -5.295 -1.358 1.00 87.44 110 VAL A N 1
ATOM 809 C CA . VAL A 1 110 ? -13.316 -4.073 -0.557 1.00 87.44 110 VAL A CA 1
ATOM 810 C C . VAL A 1 110 ? -14.705 -3.658 -0.073 1.00 87.44 110 VAL A C 1
ATOM 812 O O . VAL A 1 110 ? -15.654 -3.619 -0.858 1.00 87.44 110 VAL A O 1
ATOM 815 N N . VAL A 1 111 ? -14.825 -3.329 1.216 1.00 90.69 111 VAL A N 1
ATOM 816 C CA . VAL A 1 111 ? -16.093 -2.908 1.828 1.00 90.69 111 VAL A CA 1
ATOM 817 C C . VAL A 1 111 ? -16.590 -1.612 1.169 1.00 90.69 111 VAL A C 1
ATOM 819 O O . VAL A 1 111 ? -15.866 -0.610 1.212 1.00 90.69 111 VAL A O 1
ATOM 822 N N . PRO A 1 112 ? -17.813 -1.580 0.599 1.00 94.38 112 PRO A N 1
ATOM 823 C CA . PRO A 1 112 ? -18.386 -0.356 0.046 1.00 94.38 112 PRO A CA 1
ATOM 824 C C . PRO A 1 112 ? -18.504 0.744 1.104 1.00 94.38 112 PRO A C 1
ATOM 826 O O . PRO A 1 112 ? -18.852 0.462 2.251 1.00 94.38 112 PRO A O 1
ATOM 829 N N . VAL A 1 113 ? -18.265 1.999 0.713 1.00 96.81 113 VAL A N 1
ATOM 830 C CA . VAL A 1 113 ? -18.314 3.155 1.629 1.00 96.81 113 VAL A CA 1
ATOM 831 C C . VAL A 1 113 ? -19.659 3.240 2.350 1.00 96.81 113 VAL A C 1
ATOM 833 O O . VAL A 1 113 ? -19.686 3.260 3.573 1.00 96.81 113 VAL A O 1
ATOM 836 N N . GLU A 1 114 ? -20.769 3.160 1.617 1.00 96.50 114 GLU A N 1
ATOM 837 C CA . GLU A 1 114 ? -22.125 3.228 2.185 1.00 96.50 114 GLU A CA 1
ATOM 838 C C . GL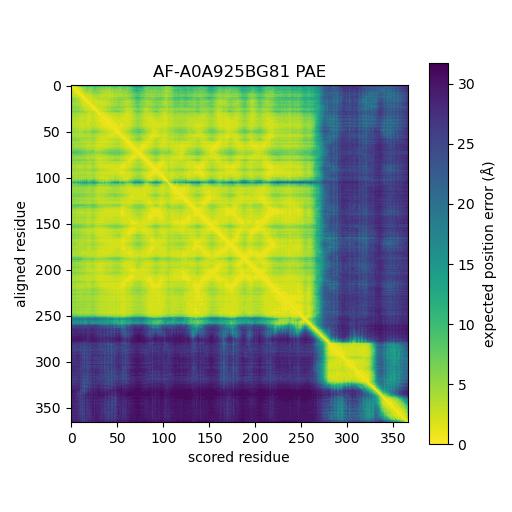U A 1 114 ? -22.374 2.146 3.248 1.00 96.50 114 GLU A C 1
ATOM 840 O O . GLU A 1 114 ? -23.010 2.394 4.274 1.00 96.50 114 GLU A O 1
ATOM 845 N N . VAL A 1 115 ? -21.836 0.939 3.032 1.00 95.06 115 VAL A N 1
ATOM 846 C CA . VAL A 1 115 ? -21.935 -0.163 3.998 1.00 95.06 115 VAL A CA 1
ATOM 847 C C . VAL A 1 115 ? -21.101 0.142 5.233 1.00 95.06 115 VAL A C 1
ATOM 849 O O . VAL A 1 115 ? -21.577 -0.086 6.345 1.00 95.06 115 VAL A O 1
ATOM 852 N N . ALA A 1 116 ? -19.886 0.666 5.051 1.00 95.25 116 ALA A N 1
ATOM 853 C CA . ALA A 1 116 ? -19.014 1.011 6.163 1.00 95.25 116 ALA A CA 1
ATOM 854 C C . ALA A 1 116 ? -19.647 2.086 7.064 1.00 95.25 116 ALA A C 1
ATOM 856 O O . ALA A 1 116 ? -19.702 1.910 8.278 1.00 95.25 116 ALA A O 1
ATOM 857 N N . GLU A 1 117 ? -20.192 3.147 6.470 1.00 96.06 117 GLU A N 1
ATOM 858 C CA . GLU A 1 117 ? -20.800 4.265 7.205 1.00 96.06 117 GLU A CA 1
ATOM 859 C C . GLU A 1 117 ? -22.122 3.897 7.884 1.00 96.06 117 GLU A C 1
ATOM 861 O O . GLU A 1 117 ? -22.452 4.434 8.935 1.00 96.06 117 GLU A O 1
ATOM 866 N N . THR A 1 118 ? -22.881 2.959 7.309 1.00 94.25 118 THR A N 1
ATOM 867 C CA . THR A 1 118 ? -24.166 2.526 7.882 1.00 94.25 118 THR A CA 1
ATOM 868 C C . THR A 1 118 ? -23.989 1.510 9.011 1.00 94.25 118 THR A C 1
ATOM 870 O O . THR A 1 118 ? -24.830 1.414 9.903 1.00 94.25 118 THR A O 1
ATOM 873 N N . ARG A 1 119 ? -22.951 0.667 8.943 1.00 93.81 119 ARG A N 1
ATOM 874 C CA . ARG A 1 119 ? -22.765 -0.461 9.875 1.00 93.81 119 ARG A CA 1
ATOM 875 C C . ARG A 1 119 ? -21.838 -0.147 11.039 1.00 93.81 119 ARG A C 1
ATOM 877 O O . ARG A 1 119 ? -21.894 -0.854 12.047 1.00 93.81 119 ARG A O 1
ATOM 884 N N . TYR A 1 120 ? -20.964 0.840 10.892 1.00 95.56 120 TYR A N 1
ATOM 885 C CA . TYR A 1 120 ? -19.893 1.110 11.841 1.00 95.56 120 TYR A CA 1
ATOM 886 C C . TYR A 1 120 ? -19.894 2.578 12.263 1.00 95.56 120 TYR A C 1
ATOM 888 O O . TYR A 1 120 ? -20.391 3.448 11.561 1.00 95.56 120 TYR A O 1
ATOM 896 N N . GLY A 1 121 ? -19.284 2.867 13.414 1.00 94.94 121 GLY A N 1
ATOM 897 C CA . GLY A 1 121 ? -19.149 4.228 13.939 1.00 94.94 121 GLY A CA 1
ATOM 898 C C . GLY A 1 121 ? -18.078 5.064 13.231 1.00 94.94 121 GLY A C 1
ATOM 899 O O . GLY A 1 121 ? -17.213 5.635 13.903 1.00 94.94 121 GLY A O 1
ATOM 900 N N . VAL A 1 122 ? -18.102 5.113 11.896 1.00 96.62 122 VAL A N 1
ATOM 901 C CA . VAL A 1 122 ? -17.139 5.850 11.064 1.00 96.62 122 VAL A CA 1
ATOM 902 C C . VAL A 1 122 ? -17.822 6.560 9.893 1.00 96.62 122 VAL A C 1
ATOM 904 O O . VAL A 1 122 ? -18.856 6.116 9.411 1.00 96.62 122 VAL A O 1
ATOM 907 N N . ILE A 1 123 ? -17.212 7.641 9.411 1.00 97.75 123 ILE A N 1
ATOM 908 C CA . ILE A 1 123 ? -17.481 8.243 8.097 1.00 97.75 123 ILE A CA 1
ATOM 909 C C . ILE A 1 123 ? -16.202 8.155 7.264 1.00 97.75 123 ILE A C 1
ATOM 911 O O . ILE A 1 123 ? -15.107 8.316 7.809 1.00 97.75 123 ILE A O 1
ATOM 915 N N . VAL A 1 124 ? -16.328 7.885 5.965 1.00 98.31 124 VAL A N 1
ATOM 916 C CA . VAL A 1 124 ? -15.187 7.808 5.050 1.00 98.31 124 VAL A CA 1
ATOM 917 C C . VAL A 1 124 ? -14.955 9.179 4.420 1.00 98.31 124 VAL A C 1
ATOM 919 O O . VAL A 1 124 ? -15.648 9.572 3.487 1.00 98.31 124 VAL A O 1
ATOM 922 N N . ASP A 1 125 ? -13.954 9.911 4.910 1.00 98.19 125 ASP A N 1
ATOM 923 C CA . ASP A 1 125 ? -13.626 11.249 4.390 1.00 98.19 125 ASP A CA 1
ATOM 924 C C . ASP A 1 125 ? -12.957 11.193 3.015 1.00 98.19 125 ASP A C 1
ATOM 926 O O . ASP A 1 125 ? -13.128 12.083 2.180 1.00 98.19 125 ASP A O 1
ATOM 930 N N . GLN A 1 126 ? -12.187 10.134 2.777 1.00 97.25 126 GLN A N 1
ATOM 931 C CA . GLN A 1 126 ? -11.427 9.941 1.555 1.00 97.25 126 GLN A CA 1
ATOM 932 C C . GLN A 1 126 ? -11.347 8.455 1.235 1.00 97.25 126 GLN A C 1
ATOM 934 O O . GLN A 1 126 ? -11.070 7.634 2.110 1.00 97.25 126 GLN A O 1
ATOM 939 N N . PHE A 1 127 ? -11.531 8.122 -0.041 1.00 97.19 127 PHE A N 1
ATOM 940 C CA . PHE A 1 127 ? -11.142 6.832 -0.586 1.00 97.19 127 PHE A CA 1
ATOM 941 C C . PHE A 1 127 ? -10.599 7.017 -2.006 1.00 97.19 127 PHE A C 1
ATOM 943 O O . PHE A 1 127 ? -11.346 7.295 -2.941 1.00 97.19 127 PHE A O 1
ATOM 950 N N . SER A 1 128 ? -9.277 6.947 -2.157 1.00 96.69 128 SER A N 1
ATOM 951 C CA . SER A 1 128 ? -8.590 7.362 -3.389 1.00 96.69 128 SER A CA 1
ATOM 952 C C . SER A 1 128 ? -7.299 6.588 -3.618 1.00 96.69 128 SER A C 1
ATOM 954 O O . SER A 1 128 ? -6.757 6.008 -2.681 1.00 96.69 128 SER A O 1
ATOM 956 N N . LEU A 1 129 ? -6.745 6.658 -4.828 1.00 97.12 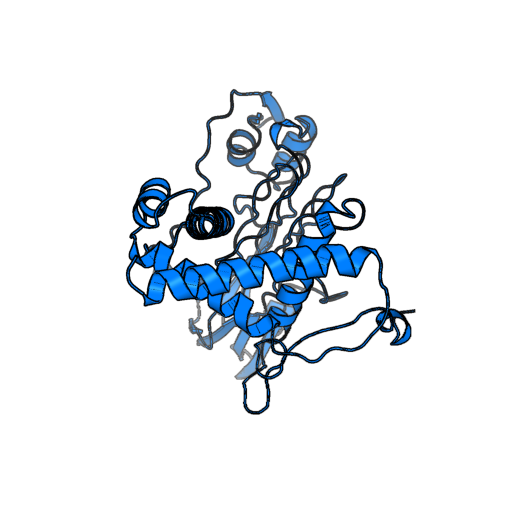129 LEU A N 1
ATOM 957 C CA . LEU A 1 129 ? -5.387 6.179 -5.081 1.00 97.12 129 LEU A CA 1
ATOM 958 C C . LEU A 1 129 ? -4.346 7.044 -4.359 1.00 97.12 129 LEU A C 1
ATOM 960 O O . LEU A 1 129 ? -4.471 8.264 -4.276 1.00 97.12 129 LEU A O 1
ATOM 964 N N . SER A 1 130 ? -3.302 6.393 -3.854 1.00 94.81 130 SER A N 1
ATOM 965 C CA . SER A 1 130 ? -2.164 7.044 -3.215 1.00 94.81 130 SER A CA 1
ATOM 966 C C . SER A 1 130 ? -1.199 7.603 -4.259 1.00 94.81 130 SER A C 1
ATOM 968 O O . SER A 1 130 ? -0.724 6.876 -5.134 1.00 94.81 130 SER A O 1
ATOM 970 N N . ILE A 1 131 ? -0.855 8.882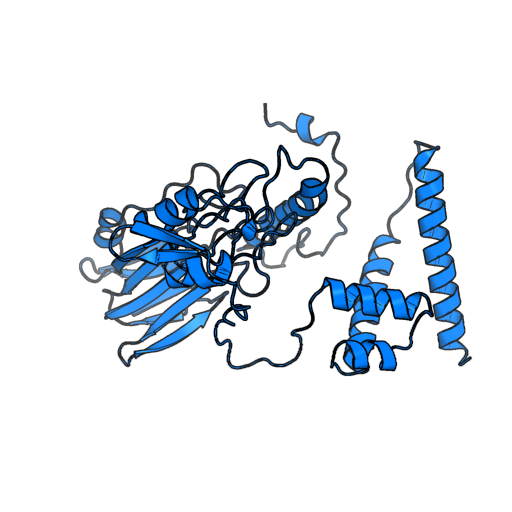 -4.109 1.00 93.75 131 ILE A N 1
ATOM 971 C CA . ILE A 1 131 ? 0.242 9.558 -4.816 1.00 93.75 131 ILE A CA 1
ATOM 972 C C . ILE A 1 131 ? 1.520 9.545 -3.966 1.00 93.75 131 ILE A C 1
ATOM 974 O O . ILE A 1 131 ? 2.232 10.536 -3.867 1.00 93.75 131 ILE A O 1
ATOM 978 N N . ALA A 1 132 ? 1.796 8.434 -3.283 1.00 93.25 132 ALA A N 1
ATOM 979 C CA . ALA A 1 132 ? 3.070 8.259 -2.601 1.00 93.25 132 ALA A CA 1
ATOM 980 C C . ALA A 1 132 ? 4.216 8.122 -3.619 1.00 93.25 132 ALA A C 1
ATOM 982 O O . ALA A 1 132 ? 4.072 7.478 -4.662 1.00 93.25 132 ALA A O 1
ATOM 983 N N . ASP A 1 133 ? 5.363 8.708 -3.285 1.00 93.88 133 ASP A N 1
ATOM 984 C CA . ASP A 1 133 ? 6.574 8.646 -4.104 1.00 93.88 133 ASP A CA 1
ATOM 985 C C . ASP A 1 133 ? 7.088 7.215 -4.285 1.00 93.88 133 ASP A C 1
ATOM 987 O O . ASP A 1 133 ? 6.967 6.387 -3.389 1.00 93.88 133 ASP A O 1
ATOM 991 N N . GLY A 1 134 ? 7.738 6.944 -5.417 1.00 95.44 134 GLY A N 1
ATOM 992 C CA . GLY A 1 134 ? 8.360 5.653 -5.710 1.00 95.44 134 GLY A CA 1
ATOM 993 C C . GLY A 1 134 ? 7.632 4.853 -6.789 1.00 95.44 134 GLY A C 1
ATOM 994 O O . GLY A 1 134 ? 6.630 5.276 -7.371 1.00 95.44 134 GLY A O 1
ATOM 995 N N . GLY A 1 135 ? 8.189 3.683 -7.091 1.00 97.56 135 GLY A N 1
ATOM 996 C CA . GLY A 1 135 ? 7.679 2.756 -8.096 1.00 97.56 135 GLY A CA 1
ATOM 997 C C . GLY A 1 135 ? 7.931 3.188 -9.540 1.00 97.56 135 GLY A C 1
ATOM 998 O O . GLY A 1 135 ? 7.347 2.607 -10.449 1.00 97.56 135 GLY A O 1
ATOM 999 N N . ALA A 1 136 ? 8.769 4.197 -9.784 1.00 98.44 136 ALA A N 1
ATOM 1000 C CA . ALA A 1 136 ? 9.055 4.650 -11.140 1.00 98.44 136 ALA A CA 1
ATOM 1001 C C . ALA A 1 136 ? 9.871 3.615 -11.930 1.00 98.44 136 ALA A C 1
ATOM 1003 O O . ALA A 1 136 ? 10.799 3.001 -11.408 1.00 98.44 136 ALA A O 1
ATOM 1004 N N . GLY A 1 137 ? 9.558 3.446 -13.207 1.00 98.19 137 GLY A N 1
ATOM 1005 C CA . GLY A 1 137 ? 10.264 2.551 -14.122 1.00 98.19 137 GLY A CA 1
ATOM 1006 C C . GLY A 1 137 ? 9.759 2.759 -15.540 1.00 98.19 137 GLY A C 1
ATOM 1007 O O . GLY A 1 137 ? 8.812 3.516 -15.739 1.00 98.19 137 GLY A O 1
ATOM 1008 N N . ARG A 1 138 ? 10.340 2.074 -16.531 1.00 98.00 138 ARG A N 1
ATOM 1009 C CA . ARG A 1 138 ? 9.715 2.003 -17.866 1.00 98.00 138 ARG A CA 1
ATOM 1010 C C . ARG A 1 138 ? 8.243 1.609 -17.727 1.00 98.00 138 ARG A C 1
ATOM 1012 O O . ARG A 1 138 ? 7.376 2.240 -18.326 1.00 98.00 138 ARG A O 1
ATOM 1019 N N . TYR A 1 139 ? 8.007 0.610 -16.882 1.00 98.62 139 TYR A N 1
ATOM 1020 C CA . TYR A 1 139 ? 6.699 0.272 -16.351 1.00 98.62 139 TYR A CA 1
ATOM 1021 C C . TYR A 1 139 ? 6.633 0.672 -14.878 1.00 98.62 139 TYR A C 1
ATOM 1023 O O . TYR A 1 139 ? 7.516 0.313 -14.086 1.00 98.62 139 TYR A O 1
ATOM 1031 N N . ARG A 1 140 ? 5.606 1.439 -14.510 1.00 98.44 140 ARG A N 1
ATOM 1032 C CA . ARG A 1 140 ? 5.439 1.942 -13.143 1.00 98.44 140 ARG A CA 1
ATOM 1033 C C . ARG A 1 140 ? 4.833 0.877 -12.242 1.00 98.44 140 ARG A C 1
ATOM 1035 O O . ARG A 1 140 ? 4.003 0.080 -12.675 1.00 98.44 140 ARG A O 1
ATOM 1042 N N . GLY A 1 141 ? 5.182 0.909 -10.965 1.00 98.31 141 GLY A N 1
ATOM 1043 C CA . GLY A 1 141 ? 4.428 0.207 -9.938 1.00 98.31 141 GLY A CA 1
ATOM 1044 C C . GLY A 1 141 ? 2.980 0.700 -9.885 1.00 98.31 141 GLY A C 1
ATOM 1045 O O . GLY A 1 141 ? 2.675 1.865 -10.163 1.00 98.31 141 GLY A O 1
ATOM 1046 N N . GLY A 1 142 ? 2.079 -0.203 -9.525 1.00 98.19 142 GLY A N 1
ATOM 1047 C CA . GLY A 1 142 ? 0.689 0.114 -9.250 1.00 98.19 142 GLY A CA 1
ATOM 1048 C C . GLY A 1 142 ? 0.569 0.970 -8.000 1.00 98.19 142 GLY A C 1
ATOM 1049 O O . GLY A 1 142 ? 1.338 0.796 -7.057 1.00 98.19 142 GLY A O 1
ATOM 1050 N N . ARG A 1 143 ? -0.392 1.891 -7.989 1.00 98.00 143 ARG A N 1
ATOM 1051 C CA . ARG A 1 143 ? -0.677 2.787 -6.871 1.00 98.00 143 ARG A CA 1
ATOM 1052 C C . ARG A 1 143 ? -1.450 2.067 -5.779 1.00 98.00 143 ARG A C 1
ATOM 1054 O O . ARG A 1 143 ? -2.348 1.274 -6.063 1.00 98.00 143 ARG A O 1
ATOM 1061 N N . GLY A 1 144 ? -1.088 2.362 -4.535 1.00 97.19 144 GLY A N 1
ATOM 1062 C CA . GLY A 1 144 ? -1.877 1.964 -3.381 1.00 97.19 144 GLY A CA 1
ATOM 1063 C C . GLY A 1 144 ? -3.083 2.876 -3.179 1.00 97.19 144 GLY A C 1
ATOM 1064 O O . GLY A 1 144 ? -3.496 3.592 -4.091 1.00 97.19 144 GLY A O 1
ATOM 1065 N N . LEU A 1 145 ? -3.639 2.857 -1.977 1.00 96.94 145 LEU A N 1
ATOM 1066 C CA . LEU A 1 145 ? -4.871 3.533 -1.598 1.00 96.94 145 LEU A CA 1
ATOM 1067 C C . LEU A 1 145 ? -4.634 4.424 -0.380 1.00 96.94 145 LEU A C 1
ATOM 1069 O O . LEU A 1 145 ? -3.761 4.153 0.441 1.00 96.94 145 LEU A O 1
ATOM 1073 N N . ILE A 1 146 ? -5.435 5.477 -0.278 1.00 98.00 146 ILE A N 1
ATOM 1074 C CA . ILE A 1 146 ? -5.634 6.273 0.930 1.00 98.00 146 ILE A CA 1
ATOM 1075 C C . ILE A 1 146 ? -7.092 6.098 1.325 1.00 98.00 146 ILE A C 1
ATOM 1077 O O . ILE A 1 146 ? -7.982 6.304 0.491 1.00 98.00 146 ILE A O 1
ATOM 1081 N N . ARG A 1 147 ? -7.323 5.723 2.583 1.00 97.50 147 ARG A N 1
ATOM 1082 C CA . ARG A 1 147 ? -8.654 5.624 3.171 1.00 97.50 147 ARG A CA 1
ATOM 1083 C C . ARG A 1 147 ? -8.686 6.299 4.532 1.00 97.50 147 ARG A C 1
ATOM 1085 O O . ARG A 1 147 ? -7.963 5.882 5.433 1.00 97.50 147 ARG A O 1
ATOM 1092 N N . ASP A 1 148 ? -9.540 7.301 4.678 1.00 98.38 148 ASP A N 1
ATOM 1093 C CA . ASP A 1 148 ? -9.662 8.075 5.913 1.00 98.38 148 ASP A CA 1
ATOM 1094 C C . ASP A 1 148 ? -10.961 7.715 6.627 1.00 98.38 148 ASP A C 1
ATOM 1096 O O . ASP A 1 148 ? -12.047 8.007 6.131 1.00 98.38 148 ASP A O 1
ATOM 1100 N N . TYR A 1 149 ? -10.848 7.099 7.804 1.00 98.25 149 TYR A N 1
ATOM 1101 C CA . TYR A 1 149 ? -11.979 6.839 8.688 1.00 98.25 149 TYR A CA 1
ATOM 1102 C C . TYR A 1 149 ? -12.055 7.884 9.787 1.00 98.25 149 TYR A C 1
ATOM 1104 O O . TYR A 1 149 ? -11.297 7.832 10.759 1.00 98.25 149 TYR A O 1
ATOM 1112 N N . ARG A 1 150 ? -13.012 8.799 9.668 1.00 98.56 150 ARG A N 1
ATOM 1113 C CA . ARG A 1 150 ? -13.368 9.731 10.733 1.00 98.56 150 ARG A CA 1
ATOM 1114 C C . ARG A 1 150 ? -14.285 9.048 11.730 1.00 98.56 150 ARG A C 1
ATOM 1116 O O . ARG A 1 150 ? -15.364 8.583 11.372 1.00 98.56 150 ARG A O 1
ATOM 1123 N N . ILE A 1 151 ? -13.873 9.005 12.990 1.00 98.44 151 ILE A N 1
ATOM 1124 C CA . ILE A 1 151 ? -14.631 8.333 14.043 1.00 98.44 151 ILE A CA 1
ATOM 1125 C C . ILE A 1 151 ? -15.890 9.135 14.372 1.00 98.44 151 ILE A C 1
ATOM 1127 O O . ILE A 1 151 ? -15.825 10.325 14.688 1.00 98.44 151 ILE A O 1
ATOM 1131 N N . THR A 1 152 ? -17.048 8.480 14.335 1.00 97.69 152 THR A N 1
ATOM 1132 C CA . THR A 1 152 ? -18.329 9.070 14.752 1.00 97.69 152 THR A CA 1
ATOM 1133 C C . THR A 1 152 ? -18.789 8.566 16.110 1.00 97.69 152 THR A C 1
ATOM 1135 O O . THR A 1 152 ? -19.627 9.207 16.732 1.00 97.69 152 THR A O 1
ATOM 1138 N N . SER A 1 153 ? -18.233 7.472 16.623 1.00 96.06 153 SER A N 1
ATOM 1139 C CA . SER A 1 153 ? -18.424 7.056 18.017 1.00 96.06 153 SER A CA 1
ATOM 1140 C C . SER A 1 153 ? -17.763 8.027 18.997 1.00 96.06 153 SER A C 1
ATOM 1142 O O . SER A 1 153 ? -16.862 8.775 18.632 1.00 96.06 153 SER A O 1
ATOM 1144 N N . GLU A 1 154 ? -18.183 8.016 20.267 1.00 96.69 154 GLU A N 1
ATOM 1145 C CA . GLU A 1 154 ? -17.476 8.759 21.328 1.00 96.69 154 GLU A CA 1
ATOM 1146 C C . GLU A 1 154 ? -15.994 8.355 21.400 1.00 96.69 154 GLU A C 1
ATOM 1148 O O . GLU A 1 154 ? -15.109 9.208 21.504 1.00 96.69 154 GLU A O 1
ATOM 1153 N N . GLU A 1 155 ? -15.745 7.055 21.258 1.00 96.69 155 GLU A N 1
ATOM 1154 C CA . GLU A 1 155 ? -14.430 6.435 21.243 1.00 96.69 155 GLU A CA 1
ATOM 1155 C C . GLU A 1 155 ? -14.416 5.232 20.291 1.00 96.69 155 GLU A C 1
ATOM 1157 O O . GLU A 1 155 ? -15.397 4.486 20.206 1.00 96.69 155 GLU A O 1
ATOM 1162 N N . ALA A 1 156 ? -13.285 5.022 19.619 1.00 98.12 156 ALA A N 1
ATOM 1163 C CA . ALA A 1 156 ? -12.984 3.804 18.881 1.00 98.12 156 ALA A CA 1
ATOM 1164 C C . ALA A 1 156 ? -11.534 3.351 19.119 1.00 98.12 156 ALA A C 1
ATOM 1166 O O . ALA A 1 156 ? -10.623 4.160 19.311 1.00 98.12 156 ALA A O 1
ATOM 1167 N N . LEU A 1 157 ? -11.319 2.037 19.079 1.00 98.56 157 LEU A N 1
ATOM 1168 C CA . LEU A 1 157 ? -10.010 1.400 19.155 1.00 98.56 157 LEU A CA 1
ATOM 1169 C C . LEU A 1 157 ? -9.594 0.906 17.774 1.00 98.56 157 LEU A C 1
ATOM 1171 O O . LEU A 1 157 ? -10.264 0.055 17.188 1.00 98.56 157 LEU A O 1
ATOM 1175 N N . VAL A 1 158 ? -8.448 1.392 17.307 1.00 98.31 158 VAL A N 1
ATOM 1176 C CA . VAL A 1 158 ? -7.829 1.031 16.034 1.00 98.31 158 VAL A CA 1
ATOM 1177 C C . VAL A 1 158 ? -6.648 0.100 16.286 1.00 98.31 158 VAL A C 1
ATOM 1179 O O . VAL A 1 158 ? -5.710 0.414 17.021 1.00 98.31 158 VAL A O 1
ATOM 1182 N N . THR A 1 159 ? -6.685 -1.075 15.677 1.00 97.81 159 THR A N 1
ATOM 1183 C CA . THR A 1 159 ? -5.567 -2.018 15.622 1.00 97.81 159 THR A CA 1
ATOM 1184 C C . THR A 1 159 ? -5.245 -2.258 14.165 1.00 97.81 159 THR A C 1
ATOM 1186 O O . THR A 1 159 ? -6.147 -2.524 13.381 1.00 97.81 159 THR A O 1
ATOM 1189 N N . GLY A 1 160 ? -3.973 -2.208 13.795 1.00 96.75 160 GLY A N 1
ATOM 1190 C CA . GLY A 1 160 ? -3.606 -2.506 12.423 1.00 96.75 160 GLY A CA 1
ATOM 1191 C C . GLY A 1 160 ? -2.173 -2.965 12.266 1.00 96.75 160 GLY A C 1
ATOM 1192 O O . GLY A 1 160 ? -1.296 -2.665 13.083 1.00 96.75 160 GLY A O 1
ATOM 1193 N N . THR A 1 161 ? -1.958 -3.729 11.203 1.00 96.06 161 THR A N 1
ATOM 1194 C CA . THR A 1 161 ? -0.651 -4.259 10.826 1.00 96.06 161 THR A CA 1
ATOM 1195 C C . THR A 1 161 ? -0.423 -3.995 9.351 1.00 96.06 161 THR A C 1
ATOM 1197 O O . THR A 1 161 ? -1.108 -4.566 8.517 1.00 96.06 161 THR A O 1
ATOM 1200 N N . PHE A 1 162 ? 0.511 -3.094 9.068 1.00 96.06 162 PHE A N 1
ATOM 1201 C CA . PHE A 1 162 ? 0.896 -2.640 7.743 1.00 96.06 162 PHE A CA 1
ATOM 1202 C C . PHE A 1 162 ? 2.372 -3.018 7.560 1.00 96.06 162 PHE A C 1
ATOM 1204 O O . PHE A 1 162 ? 3.290 -2.333 8.031 1.00 96.06 162 PHE A O 1
ATOM 1211 N N . GLY A 1 163 ? 2.614 -4.171 6.930 1.00 92.94 163 GLY A N 1
ATOM 1212 C CA . GLY A 1 163 ? 3.943 -4.591 6.479 1.00 92.94 163 GLY A CA 1
ATOM 1213 C C . GLY A 1 163 ? 4.532 -3.619 5.449 1.00 92.94 163 GLY A C 1
ATOM 1214 O O . GLY A 1 163 ? 3.915 -2.625 5.091 1.00 92.94 163 GLY A O 1
ATOM 1215 N N . ARG A 1 164 ? 5.769 -3.837 4.991 1.00 93.19 164 ARG A N 1
ATOM 1216 C CA . ARG A 1 164 ? 6.507 -2.893 4.111 1.00 93.19 164 ARG A CA 1
ATOM 1217 C C . ARG A 1 164 ? 6.619 -1.439 4.614 1.00 93.19 164 ARG A C 1
ATOM 1219 O O . ARG A 1 164 ? 7.040 -0.574 3.859 1.00 93.19 164 ARG A O 1
ATOM 1226 N N . PHE A 1 165 ? 6.332 -1.163 5.889 1.00 95.25 165 PHE A N 1
ATOM 1227 C CA . PHE A 1 165 ? 6.518 0.170 6.479 1.00 95.25 165 PHE A CA 1
ATOM 1228 C C . PHE A 1 165 ? 7.988 0.618 6.480 1.00 95.25 165 PHE A C 1
ATOM 1230 O O . PHE A 1 165 ? 8.298 1.753 6.143 1.00 95.25 165 PHE A O 1
ATOM 1237 N N . LYS A 1 166 ? 8.904 -0.288 6.854 1.00 92.75 166 LYS A N 1
ATOM 1238 C CA . LYS A 1 166 ? 10.357 -0.022 6.893 1.00 92.75 166 LYS A CA 1
ATOM 1239 C C . LYS A 1 166 ? 11.100 -0.542 5.665 1.00 92.75 166 LYS A C 1
ATOM 1241 O O . LYS A 1 166 ? 12.033 0.090 5.190 1.00 92.75 166 LYS A O 1
ATOM 1246 N N . PHE A 1 167 ? 10.712 -1.719 5.178 1.00 93.25 167 PHE A N 1
ATOM 1247 C CA . PHE A 1 167 ? 11.363 -2.385 4.052 1.00 93.25 167 PHE A CA 1
ATOM 1248 C C . PHE A 1 167 ? 10.459 -2.284 2.837 1.00 93.25 167 PHE A C 1
ATOM 1250 O O . PHE A 1 167 ? 9.467 -2.999 2.762 1.00 93.25 167 PHE A O 1
ATOM 1257 N N . LEU A 1 168 ? 10.783 -1.384 1.918 1.00 96.81 168 LEU A N 1
ATOM 1258 C CA . LEU A 1 168 ? 9.885 -0.987 0.836 1.00 96.81 168 LEU A CA 1
ATOM 1259 C C . LEU A 1 168 ? 9.774 -2.061 -0.263 1.00 96.81 168 LEU A C 1
ATOM 1261 O O . LEU A 1 168 ? 10.622 -2.961 -0.335 1.00 96.81 168 LEU A O 1
ATOM 1265 N N . PRO A 1 169 ? 8.731 -2.011 -1.112 1.00 96.81 169 PRO A N 1
ATOM 1266 C CA . PRO A 1 169 ? 8.634 -2.863 -2.294 1.00 96.81 169 PRO A CA 1
ATOM 1267 C C . PRO A 1 169 ? 9.858 -2.686 -3.201 1.00 96.81 169 PRO A C 1
ATOM 1269 O O . PRO A 1 169 ? 10.325 -1.573 -3.438 1.00 96.81 169 PRO A O 1
ATOM 1272 N N . TRP A 1 170 ? 10.416 -3.789 -3.689 1.00 97.50 170 TRP A N 1
ATOM 1273 C CA . TRP A 1 170 ? 11.659 -3.789 -4.462 1.00 97.50 170 TRP A CA 1
ATOM 1274 C C . TRP A 1 170 ? 11.384 -3.581 -5.958 1.00 97.50 170 TRP A C 1
ATOM 1276 O O . TRP A 1 170 ? 10.432 -4.141 -6.492 1.00 97.50 170 TRP A O 1
ATOM 1286 N N . GLY A 1 171 ? 12.222 -2.792 -6.637 1.00 97.56 171 GLY A N 1
ATOM 1287 C CA . GLY A 1 171 ? 12.174 -2.610 -8.094 1.00 97.56 171 GLY A CA 1
ATOM 1288 C C . GLY A 1 171 ? 12.961 -3.680 -8.861 1.00 97.56 171 GLY A C 1
ATOM 1289 O O . GLY A 1 171 ? 13.695 -4.478 -8.272 1.00 97.56 171 GLY A O 1
ATOM 1290 N N . MET A 1 172 ? 12.835 -3.690 -10.191 1.00 97.19 172 MET A N 1
ATOM 1291 C CA . MET A 1 172 ? 13.538 -4.627 -11.077 1.00 97.19 172 MET A CA 1
ATOM 1292 C C . MET A 1 172 ? 14.182 -3.945 -12.281 1.00 97.19 172 MET A C 1
ATOM 1294 O O . MET A 1 172 ? 13.624 -3.023 -12.868 1.00 97.19 172 MET A O 1
ATOM 1298 N N . LYS A 1 173 ? 15.348 -4.458 -12.704 1.00 96.06 173 LYS A N 1
ATOM 1299 C CA . LYS A 1 173 ? 16.028 -4.083 -13.963 1.00 96.06 173 LYS A CA 1
ATOM 1300 C C . LYS A 1 173 ? 16.177 -2.561 -14.169 1.00 96.06 173 LYS A C 1
ATOM 1302 O O . LYS A 1 173 ? 16.039 -2.076 -15.285 1.00 96.06 173 LYS A O 1
ATOM 1307 N N . GLY A 1 174 ? 16.470 -1.818 -13.100 1.00 95.62 174 GLY A N 1
ATOM 1308 C CA . GLY A 1 174 ? 16.618 -0.354 -13.127 1.00 95.62 174 GLY A CA 1
ATOM 1309 C C . GLY A 1 174 ? 15.378 0.430 -12.686 1.00 95.62 174 GLY A C 1
ATOM 1310 O O . GLY A 1 174 ? 15.457 1.648 -12.565 1.00 95.62 174 GLY A O 1
ATOM 1311 N N . GLY A 1 175 ? 14.268 -0.254 -12.399 1.00 97.62 175 GLY A N 1
ATOM 1312 C CA . GLY A 1 175 ? 13.098 0.349 -11.772 1.00 97.62 175 GLY A CA 1
ATOM 1313 C C . GLY A 1 175 ? 13.347 0.695 -10.304 1.00 97.62 175 GLY A C 1
ATOM 1314 O O . GLY A 1 175 ? 14.111 0.023 -9.604 1.00 97.62 175 GLY A O 1
ATOM 1315 N N . GLN A 1 176 ? 12.702 1.758 -9.841 1.00 98.00 176 GLN A N 1
ATOM 1316 C CA . GLN A 1 176 ? 12.832 2.285 -8.491 1.00 98.00 176 GLN A CA 1
ATOM 1317 C C . GLN A 1 176 ? 12.019 1.471 -7.475 1.00 98.00 176 GLN A C 1
ATOM 1319 O O . GLN A 1 176 ? 11.034 0.805 -7.810 1.00 98.00 176 GLN A O 1
ATOM 1324 N N . ILE A 1 177 ? 12.436 1.552 -6.210 1.00 98.19 177 ILE A N 1
ATOM 1325 C CA . ILE A 1 177 ? 11.695 1.001 -5.070 1.00 98.19 177 ILE A CA 1
ATOM 1326 C C . ILE A 1 177 ? 10.318 1.659 -4.935 1.00 98.19 177 ILE A C 1
ATOM 1328 O O . ILE A 1 177 ? 10.137 2.812 -5.323 1.00 98.19 177 ILE A O 1
ATOM 1332 N N . GLY A 1 178 ? 9.358 0.912 -4.396 1.00 97.62 178 GLY A N 1
ATOM 1333 C CA . GLY A 1 178 ? 8.017 1.396 -4.080 1.00 97.62 178 GLY A CA 1
ATOM 1334 C C . GLY A 1 178 ? 7.970 2.261 -2.816 1.00 97.62 178 GLY A C 1
ATOM 1335 O O . GLY A 1 178 ? 8.998 2.734 -2.333 1.00 97.62 178 GLY A O 1
ATOM 1336 N N . SER A 1 179 ? 6.773 2.424 -2.253 1.00 97.81 179 SER A N 1
ATOM 1337 C CA . SER A 1 179 ? 6.513 3.293 -1.095 1.00 97.81 179 SER A CA 1
ATOM 1338 C C . SER A 1 179 ? 6.021 2.503 0.126 1.00 97.81 179 SER A C 1
ATOM 1340 O O . SER A 1 179 ? 5.634 1.337 -0.017 1.00 97.81 179 SER A O 1
ATOM 1342 N N . PRO A 1 180 ? 6.070 3.078 1.345 1.00 97.75 180 PRO A N 1
ATOM 1343 C CA . PRO A 1 180 ? 5.664 2.362 2.549 1.00 97.75 180 PRO A CA 1
ATOM 1344 C C . PRO A 1 180 ? 4.144 2.223 2.653 1.00 97.75 180 PRO A C 1
ATOM 1346 O O . PRO A 1 180 ? 3.401 3.120 2.258 1.00 97.75 180 PRO A O 1
ATOM 1349 N N . ASN A 1 181 ? 3.692 1.140 3.290 1.00 97.62 181 ASN A N 1
ATOM 1350 C CA . ASN A 1 181 ? 2.357 1.095 3.887 1.00 97.62 181 ASN A CA 1
ATOM 1351 C C . ASN A 1 181 ? 2.424 1.672 5.304 1.00 97.62 181 ASN A C 1
ATOM 1353 O O . ASN A 1 181 ? 3.362 1.358 6.042 1.00 97.62 181 ASN A O 1
ATOM 1357 N N . TYR A 1 182 ? 1.432 2.453 5.716 1.00 98.12 182 TYR A N 1
ATOM 1358 C CA . TYR A 1 182 ? 1.336 2.954 7.083 1.00 98.12 182 TYR A CA 1
ATOM 1359 C C . TYR A 1 182 ? -0.092 3.334 7.461 1.00 98.12 182 TYR A C 1
ATOM 1361 O O . TYR A 1 182 ? -0.957 3.526 6.613 1.00 98.12 182 TYR A O 1
ATOM 1369 N N . MET A 1 183 ? -0.309 3.493 8.760 1.00 98.31 183 MET A N 1
ATOM 1370 C CA . MET A 1 183 ? -1.479 4.169 9.297 1.00 98.31 183 MET A CA 1
ATOM 1371 C C . MET A 1 183 ? -1.047 5.470 9.955 1.00 98.31 183 MET A C 1
ATOM 1373 O O . MET A 1 183 ? -0.026 5.509 10.642 1.00 98.31 183 MET A O 1
ATOM 1377 N N . GLU A 1 184 ? -1.836 6.515 9.788 1.00 98.50 184 GLU A N 1
ATOM 1378 C CA . GLU A 1 184 ? -1.661 7.803 10.440 1.00 98.50 184 GLU A CA 1
ATOM 1379 C C . GLU A 1 184 ? -2.899 8.103 11.287 1.00 98.50 184 GLU A C 1
ATOM 1381 O O . GLU A 1 184 ? -4.028 8.057 10.808 1.00 98.50 184 GLU A O 1
ATOM 1386 N N . MET A 1 185 ? -2.685 8.368 12.571 1.00 98.50 185 MET A N 1
ATOM 1387 C CA . MET A 1 185 ? -3.736 8.740 13.515 1.00 98.50 185 MET A CA 1
ATOM 1388 C C . MET A 1 185 ? -3.724 10.257 13.640 1.00 98.50 185 MET A C 1
ATOM 1390 O O . MET A 1 185 ? -2.726 10.792 14.118 1.00 98.50 185 MET A O 1
ATOM 1394 N N . ILE A 1 186 ? -4.776 10.933 13.183 1.00 98.62 186 ILE A N 1
ATOM 1395 C CA . ILE A 1 186 ? -4.876 12.396 13.119 1.00 98.62 186 ILE A CA 1
ATOM 1396 C C . ILE A 1 186 ? -5.866 12.865 14.186 1.00 98.62 186 ILE A C 1
ATOM 1398 O O . ILE A 1 186 ? -7.037 12.479 14.179 1.00 98.62 186 ILE A O 1
ATOM 1402 N N . HIS A 1 187 ? -5.387 13.698 15.102 1.00 98.38 187 HIS A N 1
ATOM 1403 C CA . HIS A 1 187 ? -6.141 14.207 16.240 1.00 98.38 187 HIS A CA 1
ATOM 1404 C C . HIS A 1 187 ? -6.822 15.543 15.930 1.00 98.38 187 HIS A C 1
ATOM 1406 O O . HI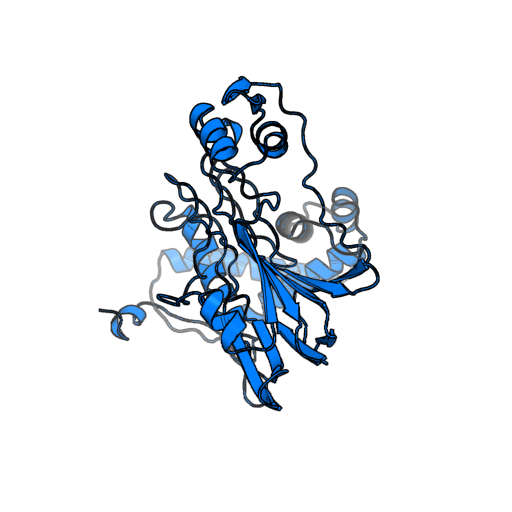S A 1 187 ? -6.444 16.267 15.008 1.00 98.38 187 HIS A O 1
ATOM 1412 N N . ALA A 1 188 ? -7.828 15.895 16.733 1.00 96.00 188 ALA A N 1
ATOM 1413 C CA . ALA A 1 188 ? -8.621 17.112 16.538 1.00 96.00 188 ALA A CA 1
ATOM 1414 C C . ALA A 1 188 ? -7.808 18.415 16.691 1.00 96.00 188 ALA A C 1
ATOM 1416 O O . ALA A 1 188 ? -8.213 19.458 16.183 1.00 96.00 188 ALA A O 1
ATOM 1417 N N . ASP A 1 189 ? -6.665 18.363 17.380 1.00 95.75 189 ASP A N 1
ATOM 1418 C CA . ASP A 1 189 ? -5.726 19.481 17.524 1.00 95.75 189 ASP A CA 1
ATOM 1419 C C . ASP A 1 189 ? -4.755 19.623 16.334 1.00 95.75 189 ASP A C 1
ATOM 1421 O O . ASP A 1 189 ? -3.897 20.507 16.336 1.00 95.75 189 ASP A O 1
ATOM 1425 N N . GLY A 1 190 ? -4.888 18.766 15.317 1.00 94.62 190 GLY A N 1
ATOM 1426 C CA . GLY A 1 190 ? -4.036 18.729 14.131 1.00 94.62 190 GLY A CA 1
ATOM 1427 C C . GLY A 1 190 ? -2.739 17.940 14.311 1.00 94.62 190 GLY A C 1
ATOM 1428 O O . GLY A 1 190 ? -1.971 17.825 13.356 1.00 94.62 190 GLY A O 1
ATOM 1429 N N . THR A 1 191 ? -2.470 17.381 15.495 1.00 97.44 191 THR A N 1
ATOM 1430 C CA . THR A 1 191 ? -1.326 16.482 15.683 1.00 97.44 191 THR A CA 1
ATOM 1431 C C . THR A 1 191 ? -1.588 15.130 15.025 1.00 97.44 191 THR A C 1
ATOM 1433 O O . THR A 1 191 ? -2.730 14.675 14.933 1.00 97.44 191 THR A O 1
ATOM 1436 N N . SER A 1 192 ? -0.530 14.459 14.565 1.00 97.56 192 SER A N 1
ATOM 1437 C CA . SER A 1 192 ? -0.653 13.110 14.021 1.00 97.56 192 SER A CA 1
ATOM 1438 C C . SER A 1 192 ? 0.481 12.183 14.440 1.00 97.56 192 SER A C 1
ATOM 1440 O O . SER A 1 192 ? 1.566 12.614 14.847 1.00 97.56 192 SER A O 1
ATOM 1442 N N . LYS A 1 193 ? 0.220 10.873 14.370 1.00 97.88 193 LYS A N 1
ATOM 1443 C CA . LYS A 1 193 ? 1.220 9.836 14.628 1.00 97.88 193 LYS A CA 1
ATOM 1444 C C . LYS A 1 193 ? 1.124 8.695 13.625 1.00 97.88 193 LYS A C 1
ATOM 1446 O O . LYS A 1 193 ? 0.053 8.134 13.411 1.00 97.88 193 LYS A O 1
ATOM 1451 N N . ILE A 1 194 ? 2.274 8.325 13.065 1.00 98.06 194 ILE A N 1
ATOM 1452 C CA . ILE A 1 194 ? 2.396 7.302 12.025 1.00 98.06 194 ILE A CA 1
ATOM 1453 C C . ILE A 1 194 ? 2.848 5.966 12.623 1.00 98.06 194 ILE A C 1
ATOM 1455 O O . ILE A 1 194 ? 3.746 5.910 13.467 1.00 98.06 194 ILE A O 1
ATOM 1459 N N . PHE A 1 195 ? 2.248 4.877 12.147 1.00 97.81 195 PHE A N 1
ATOM 1460 C CA . PHE A 1 195 ? 2.525 3.513 12.575 1.00 97.81 195 PHE A CA 1
ATOM 1461 C C . PHE A 1 195 ? 2.594 2.556 11.385 1.00 97.81 195 PHE A C 1
ATOM 1463 O O . PHE A 1 195 ? 1.701 2.535 10.546 1.00 97.81 195 PHE A O 1
ATOM 1470 N N . GLY A 1 196 ? 3.587 1.664 11.383 1.00 96.56 196 GLY A N 1
ATOM 1471 C CA . GLY A 1 196 ? 3.499 0.419 10.611 1.00 96.56 196 GLY A CA 1
ATOM 1472 C C . GLY A 1 196 ? 2.662 -0.642 11.330 1.00 96.56 196 GLY A C 1
ATOM 1473 O O . GLY A 1 196 ? 1.988 -1.444 10.705 1.00 96.56 196 GLY A O 1
ATOM 1474 N N . LYS A 1 197 ? 2.683 -0.664 12.667 1.00 96.00 197 LYS A N 1
ATOM 1475 C CA . LYS A 1 197 ? 1.883 -1.586 13.485 1.00 96.00 197 LYS A CA 1
ATOM 1476 C C . LYS A 1 197 ? 1.428 -0.870 14.746 1.00 96.00 197 LYS A C 1
ATOM 1478 O O . LYS A 1 197 ? 2.232 -0.192 15.385 1.00 96.00 197 LYS A O 1
ATOM 1483 N N . THR A 1 198 ? 0.163 -1.025 15.106 1.00 96.69 198 THR A N 1
ATOM 1484 C CA . THR A 1 198 ? -0.395 -0.484 16.349 1.00 96.69 198 THR A CA 1
ATOM 1485 C C . THR A 1 198 ? -1.510 -1.385 16.860 1.00 96.69 198 THR A C 1
ATOM 1487 O O . THR A 1 198 ? -2.153 -2.084 16.078 1.00 96.69 198 THR A O 1
ATOM 1490 N N . ALA A 1 199 ? -1.736 -1.387 18.170 1.00 96.31 199 ALA A N 1
ATOM 1491 C CA . ALA A 1 199 ? -2.777 -2.186 18.799 1.00 96.31 199 ALA A CA 1
ATOM 1492 C C . ALA A 1 199 ? -3.575 -1.333 19.777 1.00 96.31 199 ALA A C 1
ATOM 1494 O O . ALA A 1 199 ? -2.999 -0.711 20.669 1.00 96.31 199 ALA A O 1
ATOM 1495 N N . ARG A 1 200 ? -4.903 -1.359 19.622 1.00 96.56 200 ARG A N 1
ATOM 1496 C CA . ARG A 1 200 ? -5.870 -0.633 20.458 1.00 96.56 200 ARG A CA 1
ATOM 1497 C C . ARG A 1 200 ? -5.524 0.853 20.604 1.00 96.56 200 ARG A C 1
ATOM 1499 O O . ARG A 1 200 ? -5.648 1.413 21.691 1.00 96.56 200 ARG A O 1
ATOM 1506 N N . TYR A 1 201 ? -5.059 1.480 19.523 1.00 98.44 201 TYR A N 1
ATOM 1507 C CA . TYR A 1 201 ? -4.864 2.921 19.500 1.00 98.44 201 TYR A CA 1
ATOM 1508 C C . TYR A 1 201 ? -6.222 3.599 19.618 1.00 98.44 201 TYR A C 1
ATOM 1510 O O . TYR A 1 201 ? -7.144 3.280 18.873 1.00 98.44 201 TYR A O 1
ATOM 1518 N N . LYS A 1 202 ? -6.351 4.503 20.578 1.00 98.44 202 LYS A N 1
ATOM 1519 C CA . LYS A 1 202 ? -7.618 5.152 20.878 1.00 98.44 202 LYS A CA 1
ATOM 1520 C C . LYS A 1 202 ? -7.769 6.415 20.042 1.00 98.44 202 LYS A C 1
ATOM 1522 O O . LYS A 1 202 ? -6.901 7.282 20.093 1.00 98.44 202 LYS A O 1
ATOM 1527 N N . LEU A 1 203 ? -8.895 6.514 19.348 1.00 98.50 203 LEU A N 1
ATOM 1528 C CA . LEU A 1 203 ? -9.373 7.727 18.698 1.00 98.50 203 LEU A CA 1
ATOM 1529 C C . LEU A 1 203 ? -10.717 8.136 19.296 1.00 98.50 203 LEU A C 1
ATOM 1531 O O . LEU A 1 203 ? -11.514 7.292 19.712 1.00 98.50 203 LEU A O 1
ATOM 1535 N N . LYS A 1 204 ? -10.960 9.439 19.356 1.00 98.38 204 LYS A N 1
ATOM 1536 C CA . LYS A 1 204 ? -12.218 10.039 19.802 1.00 98.38 204 LYS A CA 1
ATOM 1537 C C . LYS A 1 204 ? -13.051 10.496 18.614 1.00 98.38 204 LYS A C 1
ATOM 1539 O O . LYS A 1 204 ? -12.554 10.622 17.497 1.00 98.38 204 LYS A O 1
ATOM 1544 N N . ARG A 1 205 ? -14.318 10.809 18.881 1.00 98.25 205 ARG A N 1
ATOM 1545 C CA . ARG A 1 205 ? -15.220 11.444 17.912 1.00 98.25 205 ARG A CA 1
ATOM 1546 C C . ARG A 1 205 ? -14.537 12.599 17.168 1.00 98.25 205 ARG A C 1
ATOM 1548 O O . ARG A 1 205 ? -14.030 13.525 17.797 1.00 98.25 205 ARG A O 1
ATOM 1555 N N . GLY A 1 206 ? -14.597 12.566 15.841 1.00 98.12 206 GLY A N 1
ATOM 1556 C CA . GLY A 1 206 ? -14.045 13.582 14.945 1.00 98.12 206 GLY A CA 1
ATOM 1557 C C . GLY A 1 206 ? -12.574 13.381 14.571 1.00 98.12 206 GLY A C 1
ATOM 1558 O O . GLY A 1 206 ? -12.128 13.992 13.607 1.00 98.12 206 GLY A O 1
ATOM 1559 N N . GLU A 1 207 ? -11.837 12.522 15.277 1.00 98.69 207 GLU A N 1
ATOM 1560 C CA . GLU A 1 207 ? -10.462 12.161 14.917 1.00 98.69 207 GLU A CA 1
ATOM 1561 C C . GLU A 1 207 ? -10.445 11.128 13.782 1.00 98.69 207 GLU A C 1
ATOM 1563 O O . GLU A 1 207 ? -11.438 10.431 13.547 1.00 98.69 207 GLU A O 1
ATOM 1568 N N . VAL A 1 208 ? -9.321 11.028 13.067 1.00 98.75 208 VAL A N 1
ATOM 1569 C CA . VAL A 1 208 ? -9.230 10.265 11.814 1.00 98.75 208 VAL A CA 1
ATOM 1570 C C . VAL A 1 208 ? -8.154 9.188 11.896 1.00 98.75 208 VAL A C 1
ATOM 1572 O O . VAL A 1 208 ? -7.011 9.456 12.267 1.00 98.75 208 VAL A O 1
ATOM 1575 N N . ALA A 1 209 ? -8.507 7.966 11.500 1.00 98.50 209 ALA A N 1
ATOM 1576 C CA . ALA A 1 209 ? -7.550 6.928 11.138 1.00 98.50 209 ALA A CA 1
ATOM 1577 C C . ALA A 1 209 ? -7.362 6.939 9.619 1.00 98.50 209 ALA A C 1
ATOM 1579 O O . ALA A 1 209 ? -8.232 6.483 8.878 1.00 98.50 209 ALA A O 1
ATOM 1580 N N . ARG A 1 210 ? -6.219 7.447 9.160 1.00 98.62 210 ARG A N 1
ATOM 1581 C CA . ARG A 1 210 ? -5.800 7.396 7.761 1.00 98.62 210 ARG A CA 1
ATOM 1582 C C . ARG A 1 210 ? -5.019 6.117 7.506 1.00 98.62 210 ARG A C 1
ATOM 1584 O O . ARG A 1 210 ? -4.009 5.852 8.155 1.00 98.62 210 ARG A O 1
ATOM 1591 N N . LEU A 1 211 ? -5.471 5.332 6.544 1.00 98.12 211 LEU A N 1
ATOM 1592 C CA . LEU A 1 211 ? -4.862 4.081 6.114 1.00 98.12 211 LEU A CA 1
ATOM 1593 C C . LEU A 1 211 ? -4.220 4.310 4.750 1.00 98.12 211 LEU A C 1
ATOM 1595 O O . LEU A 1 211 ? -4.905 4.711 3.810 1.00 98.12 211 LEU A O 1
ATOM 1599 N N . VAL A 1 212 ? -2.917 4.065 4.635 1.00 98.25 212 VAL A N 1
ATOM 1600 C CA . VAL A 1 212 ? -2.168 4.267 3.392 1.00 98.25 212 VAL A CA 1
ATOM 1601 C C . VAL A 1 212 ? -1.491 2.971 2.985 1.00 98.25 212 VAL A C 1
ATOM 1603 O O . VAL A 1 212 ? -0.653 2.436 3.716 1.00 98.25 212 VAL A O 1
ATOM 1606 N N . THR A 1 213 ? -1.824 2.477 1.796 1.00 97.75 213 THR A N 1
ATOM 1607 C CA . THR A 1 213 ? -1.065 1.409 1.142 1.00 97.75 213 THR A CA 1
ATOM 1608 C C . THR A 1 213 ? -0.127 1.986 0.090 1.00 97.75 213 THR A C 1
ATOM 1610 O O . THR A 1 213 ? -0.384 3.013 -0.545 1.00 97.75 213 THR A O 1
ATOM 1613 N N . GLY A 1 214 ? 1.018 1.334 -0.046 1.00 96.88 214 GLY A N 1
ATOM 1614 C CA . GLY A 1 214 ? 2.139 1.782 -0.838 1.00 96.88 214 GLY A CA 1
ATOM 1615 C C . GLY A 1 214 ? 2.020 1.404 -2.307 1.00 96.88 214 GLY A C 1
ATOM 1616 O O . GLY A 1 214 ? 1.254 0.520 -2.703 1.00 96.88 214 GLY A O 1
ATOM 1617 N N . THR A 1 215 ? 2.816 2.087 -3.122 1.00 98.00 215 THR A N 1
ATOM 1618 C CA . THR A 1 215 ? 3.017 1.764 -4.533 1.00 98.00 215 THR A CA 1
ATOM 1619 C C . THR A 1 215 ? 3.979 0.585 -4.661 1.00 98.00 215 THR A C 1
ATOM 1621 O O . THR A 1 215 ? 4.945 0.484 -3.901 1.00 98.00 215 THR A O 1
ATOM 1624 N N . GLY A 1 216 ? 3.743 -0.296 -5.633 1.00 98.00 216 GLY A N 1
ATOM 1625 C CA . GLY A 1 216 ? 4.680 -1.375 -5.952 1.00 98.00 216 GLY A CA 1
ATOM 1626 C C . GLY A 1 216 ? 5.996 -0.853 -6.541 1.00 98.00 216 GLY A C 1
ATOM 1627 O O . GLY A 1 216 ? 6.113 0.321 -6.895 1.00 98.00 216 GLY A O 1
ATOM 1628 N N . GLY A 1 217 ? 6.995 -1.726 -6.660 1.00 98.19 217 GLY A N 1
ATOM 1629 C CA . GLY A 1 217 ? 8.260 -1.420 -7.326 1.00 98.19 217 GLY A CA 1
ATOM 1630 C C . GLY A 1 217 ? 8.103 -1.273 -8.842 1.00 98.19 217 GLY A C 1
ATOM 1631 O O . GLY A 1 217 ? 7.272 -1.942 -9.462 1.00 98.19 217 GLY A O 1
ATOM 1632 N N . GLY A 1 218 ? 8.915 -0.401 -9.441 1.00 98.44 218 GLY A N 1
ATOM 1633 C CA . GLY A 1 218 ? 8.957 -0.205 -10.890 1.00 98.44 218 GLY A CA 1
ATOM 1634 C C . GLY A 1 218 ? 9.786 -1.271 -11.608 1.00 98.44 218 GLY A C 1
ATOM 1635 O O . GLY A 1 218 ? 10.600 -1.973 -10.996 1.00 98.44 218 GLY A O 1
ATOM 1636 N N . TYR A 1 219 ? 9.624 -1.353 -12.929 1.00 98.56 219 TYR A N 1
ATOM 1637 C CA . TYR A 1 219 ? 10.401 -2.235 -13.800 1.00 98.56 219 TYR A CA 1
ATOM 1638 C C . TYR A 1 219 ? 11.051 -1.445 -14.940 1.00 98.56 219 TYR A C 1
ATOM 1640 O O . TYR A 1 219 ? 10.382 -0.701 -15.656 1.00 98.56 219 TYR A O 1
ATOM 1648 N N . GLY A 1 220 ? 12.353 -1.650 -15.157 1.00 98.06 220 GLY A N 1
ATOM 1649 C CA . GLY A 1 220 ? 13.109 -0.973 -16.216 1.00 98.06 220 GLY A CA 1
ATOM 1650 C C . GLY A 1 220 ? 13.486 0.471 -15.871 1.00 98.06 220 GLY A C 1
ATOM 1651 O O . GLY A 1 220 ? 12.958 1.050 -14.927 1.00 98.06 220 GLY A O 1
ATOM 1652 N N . ASP A 1 221 ? 14.387 1.066 -16.653 1.00 97.50 221 ASP A N 1
ATOM 1653 C CA . ASP A 1 221 ? 14.806 2.464 -16.474 1.00 97.50 221 ASP A CA 1
ATOM 1654 C C . ASP A 1 221 ? 13.625 3.431 -16.730 1.00 97.50 221 ASP A C 1
ATOM 1656 O O . ASP A 1 221 ? 13.066 3.402 -17.832 1.00 97.50 221 ASP A O 1
ATOM 1660 N N . PRO A 1 222 ? 13.256 4.306 -15.769 1.00 97.06 222 PRO A N 1
ATOM 1661 C CA . PRO A 1 222 ? 12.237 5.343 -15.959 1.00 97.06 222 PRO A CA 1
ATOM 1662 C C . PRO A 1 222 ? 12.415 6.183 -17.230 1.00 97.06 222 PRO A C 1
ATOM 1664 O O . PRO A 1 222 ? 11.427 6.530 -17.869 1.00 97.06 222 PRO A O 1
ATOM 1667 N N . ASN A 1 223 ? 13.650 6.446 -17.674 1.00 93.69 223 ASN A N 1
ATOM 1668 C CA . ASN A 1 223 ? 13.907 7.250 -18.881 1.00 93.69 223 ASN A CA 1
ATOM 1669 C C . ASN A 1 223 ? 13.385 6.601 -20.179 1.00 93.69 223 ASN A C 1
ATOM 1671 O O . ASN A 1 223 ? 13.314 7.255 -21.226 1.00 93.69 223 ASN A O 1
ATOM 1675 N N . GLN A 1 224 ? 13.069 5.304 -20.122 1.00 95.81 224 GLN A N 1
ATOM 1676 C CA . GLN A 1 224 ? 12.526 4.530 -21.235 1.00 95.81 224 GLN A CA 1
ATOM 1677 C C . GLN A 1 224 ? 10.993 4.515 -21.262 1.00 95.81 224 GLN A C 1
ATOM 1679 O O . GLN A 1 224 ? 10.431 3.933 -22.190 1.00 95.81 224 GLN A O 1
ATOM 1684 N N . ARG A 1 225 ? 10.310 5.111 -20.273 1.00 97.44 225 ARG A N 1
ATOM 1685 C CA . ARG A 1 225 ? 8.854 5.270 -20.330 1.00 97.44 225 ARG A CA 1
ATOM 1686 C C . ARG A 1 225 ? 8.501 6.290 -21.426 1.00 97.44 225 ARG A C 1
ATOM 1688 O O . ARG A 1 225 ? 9.135 7.348 -21.473 1.00 97.44 225 ARG A O 1
ATOM 1695 N N . PRO A 1 226 ? 7.548 5.991 -22.324 1.00 96.69 226 PRO A N 1
ATOM 1696 C CA . PRO A 1 226 ? 7.145 6.933 -23.361 1.00 96.69 226 PRO A CA 1
ATOM 1697 C C . PRO A 1 226 ? 6.459 8.179 -22.788 1.00 96.69 226 PRO A C 1
ATOM 1699 O O . PRO A 1 226 ? 5.698 8.111 -21.821 1.00 96.69 226 PRO A O 1
ATOM 1702 N N . ASP A 1 227 ? 6.714 9.322 -23.416 1.00 95.06 227 ASP A N 1
ATOM 1703 C CA . ASP A 1 227 ? 6.242 10.637 -22.970 1.00 95.06 227 ASP A CA 1
ATOM 1704 C C . ASP A 1 227 ? 4.705 10.745 -22.988 1.00 95.06 227 ASP A C 1
ATOM 1706 O O . ASP A 1 227 ? 4.111 11.384 -22.120 1.00 95.06 227 ASP A O 1
ATOM 1710 N N . ASP A 1 228 ? 4.046 10.077 -23.937 1.00 94.75 228 ASP A N 1
ATOM 1711 C CA . ASP A 1 228 ? 2.587 10.006 -24.037 1.00 94.75 228 ASP A CA 1
ATOM 1712 C C . ASP A 1 228 ? 1.960 9.150 -22.924 1.00 94.75 228 ASP A C 1
ATOM 1714 O O . ASP A 1 228 ? 0.874 9.471 -22.434 1.00 94.75 228 ASP A O 1
ATOM 1718 N N . GLU A 1 229 ? 2.652 8.099 -22.471 1.00 96.38 229 GLU A N 1
ATOM 1719 C CA . GLU A 1 229 ? 2.219 7.309 -21.315 1.00 96.38 229 GLU A CA 1
ATOM 1720 C C . GLU A 1 229 ? 2.353 8.103 -20.014 1.00 96.38 229 GLU A C 1
ATOM 1722 O O . GLU A 1 229 ? 1.453 8.054 -19.178 1.00 96.38 229 GLU A O 1
ATOM 1727 N N . ILE A 1 230 ? 3.425 8.888 -19.868 1.00 96.56 230 ILE A N 1
ATOM 1728 C CA . ILE A 1 230 ? 3.620 9.779 -18.715 1.00 96.56 230 ILE A CA 1
ATOM 1729 C C . ILE A 1 230 ? 2.534 10.860 -18.681 1.00 96.56 230 ILE A C 1
ATOM 1731 O O . ILE A 1 230 ? 1.928 11.098 -17.639 1.00 96.56 230 ILE A O 1
ATOM 1735 N N . ALA A 1 231 ? 2.236 11.491 -19.819 1.00 95.25 231 ALA A N 1
ATOM 1736 C CA . ALA A 1 231 ? 1.169 12.486 -19.911 1.00 95.25 231 ALA A CA 1
ATOM 1737 C C . ALA A 1 231 ? -0.203 11.902 -19.561 1.00 95.25 231 ALA A C 1
ATOM 1739 O O . ALA A 1 231 ? -0.999 12.540 -18.868 1.00 95.25 231 ALA A O 1
ATOM 1740 N N . ARG A 1 232 ? -0.467 10.667 -20.006 1.00 95.94 232 ARG A N 1
ATOM 1741 C CA . ARG A 1 232 ? -1.664 9.916 -19.628 1.00 95.94 232 ARG A CA 1
ATOM 1742 C C . ARG A 1 232 ? -1.703 9.644 -18.126 1.00 95.94 232 ARG A C 1
ATOM 1744 O O . ARG A 1 232 ? -2.733 9.901 -17.520 1.00 95.94 232 ARG A O 1
ATOM 1751 N N . ASP A 1 233 ? -0.608 9.186 -17.525 1.00 96.62 233 ASP A N 1
ATOM 1752 C CA . ASP A 1 233 ? -0.541 8.949 -16.079 1.00 96.62 233 ASP A CA 1
ATOM 1753 C C . ASP A 1 233 ? -0.799 10.226 -15.267 1.00 96.62 233 ASP A C 1
ATOM 1755 O O . ASP A 1 233 ? -1.473 10.162 -14.240 1.00 96.62 233 ASP A O 1
ATOM 1759 N N . VAL A 1 234 ? -0.290 11.380 -15.715 1.00 96.44 234 VAL A N 1
ATOM 1760 C CA . VAL A 1 234 ? -0.554 12.674 -15.063 1.00 96.44 234 VAL A CA 1
ATOM 1761 C C . VAL A 1 234 ? -2.023 13.061 -15.194 1.00 96.44 234 VAL A C 1
ATOM 1763 O O . VAL A 1 234 ? -2.663 13.420 -14.208 1.00 96.44 234 VAL A O 1
ATOM 1766 N N . ARG A 1 235 ? -2.587 12.944 -16.399 1.00 95.38 235 ARG A N 1
ATOM 1767 C CA . ARG A 1 235 ? -4.003 13.239 -16.653 1.00 95.38 235 ARG A CA 1
ATOM 1768 C C . ARG A 1 235 ? -4.936 12.337 -15.842 1.00 95.38 235 ARG A C 1
ATOM 1770 O O . ARG A 1 235 ? -5.945 12.812 -15.332 1.00 95.38 235 ARG A O 1
ATOM 1777 N N . ASP A 1 236 ? -4.599 11.057 -15.732 1.00 94.88 236 ASP A N 1
ATOM 1778 C CA . ASP A 1 236 ? -5.402 10.053 -15.033 1.00 94.88 236 ASP A CA 1
ATOM 1779 C C . ASP A 1 236 ? -5.145 10.070 -13.505 1.00 94.88 236 ASP A C 1
ATOM 1781 O O . ASP A 1 236 ? -5.759 9.305 -12.762 1.00 94.88 236 ASP A O 1
ATOM 1785 N N . GLY A 1 237 ? -4.258 10.949 -13.013 1.00 94.56 237 GLY A N 1
ATOM 1786 C CA . GLY A 1 237 ? -3.980 11.141 -11.585 1.00 94.56 237 GLY A CA 1
ATOM 1787 C C . GLY A 1 237 ? -3.093 10.065 -10.952 1.00 94.56 237 GLY A C 1
ATOM 1788 O O . GLY A 1 237 ? -2.991 9.984 -9.729 1.00 94.56 237 GLY A O 1
ATOM 1789 N N . TYR A 1 238 ? -2.433 9.231 -11.758 1.00 96.00 238 TYR A N 1
ATOM 1790 C CA . TYR A 1 238 ? -1.452 8.256 -11.277 1.00 96.00 238 TYR A CA 1
ATOM 1791 C C . TYR A 1 238 ? -0.094 8.890 -10.985 1.00 96.00 238 TYR A C 1
ATOM 1793 O O . TYR A 1 238 ? 0.667 8.357 -10.178 1.00 96.00 238 TYR A O 1
ATOM 1801 N N . LEU A 1 239 ? 0.234 9.997 -11.642 1.00 95.94 239 LEU A N 1
ATOM 1802 C CA . LEU A 1 239 ? 1.405 10.821 -11.364 1.00 95.94 239 LEU A CA 1
ATOM 1803 C C . LEU A 1 239 ? 0.950 12.253 -11.110 1.00 95.94 239 LEU A C 1
ATOM 1805 O O . LEU A 1 239 ? -0.020 12.715 -11.702 1.00 95.94 239 LEU A O 1
ATOM 1809 N N . THR A 1 240 ? 1.683 12.977 -10.272 1.00 95.56 240 THR A N 1
ATOM 1810 C CA . THR A 1 240 ? 1.598 14.439 -10.283 1.00 95.56 240 THR A CA 1
ATOM 1811 C C . THR A 1 240 ? 2.570 14.997 -11.333 1.00 95.56 240 THR A C 1
ATOM 1813 O O . THR A 1 240 ? 3.525 14.300 -11.706 1.00 95.56 240 THR A O 1
ATOM 1816 N N . PRO A 1 241 ? 2.384 16.239 -11.816 1.00 94.50 241 PRO A N 1
ATOM 1817 C CA . PRO A 1 241 ? 3.363 16.892 -12.688 1.00 94.50 241 PRO A CA 1
ATOM 1818 C C . PRO A 1 241 ? 4.780 16.907 -12.092 1.00 94.50 241 PRO A C 1
ATOM 1820 O O . PRO A 1 241 ? 5.758 16.686 -12.802 1.00 94.50 241 PRO A O 1
ATOM 1823 N N . GLU A 1 242 ? 4.895 17.074 -10.774 1.00 94.19 242 GLU A N 1
ATOM 1824 C CA . GLU A 1 242 ? 6.173 17.079 -10.054 1.00 94.19 242 GLU A CA 1
ATOM 1825 C C . GLU A 1 242 ? 6.832 15.694 -10.061 1.00 94.19 242 GLU A C 1
ATOM 1827 O O . GLU A 1 242 ? 8.050 15.588 -10.207 1.00 94.19 242 GLU A O 1
ATOM 1832 N N . MET A 1 243 ? 6.045 14.617 -9.942 1.00 95.12 243 MET A N 1
ATOM 1833 C CA . MET A 1 243 ? 6.558 13.250 -10.086 1.00 95.12 243 MET A CA 1
ATOM 1834 C C . MET A 1 243 ? 7.029 12.972 -11.511 1.00 95.12 243 MET A C 1
ATOM 1836 O O . MET A 1 243 ? 8.079 12.358 -11.696 1.00 95.12 243 MET A O 1
ATOM 1840 N N . ALA A 1 244 ? 6.275 13.425 -12.518 1.00 95.44 244 ALA A N 1
ATOM 1841 C CA . ALA A 1 244 ? 6.658 13.278 -13.920 1.00 95.44 244 ALA A CA 1
ATOM 1842 C C . ALA A 1 244 ? 8.016 13.946 -14.197 1.00 95.44 244 ALA A C 1
ATOM 1844 O O . ALA A 1 244 ? 8.910 13.336 -14.790 1.00 95.44 244 ALA A O 1
ATOM 1845 N N . GLU A 1 245 ? 8.220 15.157 -13.681 1.00 94.81 245 GLU A N 1
ATOM 1846 C CA . GLU A 1 245 ? 9.482 15.871 -13.847 1.00 94.81 245 GLU A CA 1
ATOM 1847 C C . GLU A 1 245 ? 10.625 15.201 -13.073 1.00 94.81 245 GLU A C 1
ATOM 1849 O O . GLU A 1 245 ? 11.696 14.945 -13.630 1.00 94.81 245 GLU A O 1
ATOM 1854 N N . ARG A 1 246 ? 10.402 14.870 -11.797 1.00 94.81 246 ARG A N 1
ATOM 1855 C CA . ARG A 1 246 ? 11.427 14.295 -10.916 1.00 94.81 246 ARG A CA 1
ATOM 1856 C C . ARG A 1 246 ? 11.876 12.906 -11.367 1.00 94.81 246 ARG A C 1
ATOM 1858 O O . ARG A 1 246 ? 13.079 12.638 -11.430 1.00 94.81 246 ARG A O 1
ATOM 1865 N N . ASP A 1 247 ? 10.922 12.022 -11.642 1.00 95.31 247 ASP A N 1
ATOM 1866 C CA . ASP A 1 247 ? 11.194 10.594 -11.819 1.00 95.31 247 ASP A CA 1
ATOM 1867 C C . ASP A 1 247 ? 11.462 10.232 -13.283 1.00 95.31 247 ASP A C 1
ATOM 1869 O O . ASP A 1 247 ? 12.263 9.331 -13.547 1.00 95.31 247 ASP A O 1
ATOM 1873 N N . TYR A 1 248 ? 10.853 10.967 -14.220 1.00 95.12 248 TYR A N 1
ATOM 1874 C CA . TYR A 1 248 ? 10.926 10.693 -15.658 1.00 95.12 248 TYR A CA 1
ATOM 1875 C C . TYR A 1 248 ? 11.596 11.808 -16.475 1.00 95.12 248 TYR A C 1
ATOM 1877 O O . TYR A 1 248 ? 11.909 11.590 -17.644 1.00 95.12 248 TYR A O 1
ATOM 1885 N N . GLY A 1 249 ? 11.863 12.983 -15.890 1.00 93.81 249 GLY A N 1
ATOM 1886 C CA . GLY A 1 249 ? 12.431 14.121 -16.623 1.00 93.81 249 GLY A CA 1
ATOM 1887 C C . GLY A 1 249 ? 11.453 14.712 -17.638 1.00 93.81 249 GLY A C 1
ATOM 1888 O O . GLY A 1 249 ? 11.869 15.149 -18.710 1.00 93.81 249 GLY A O 1
ATOM 1889 N N . VAL A 1 250 ? 10.154 14.664 -17.340 1.00 93.12 250 VAL A N 1
ATOM 1890 C CA . VAL A 1 250 ? 9.093 15.094 -18.252 1.00 93.12 250 VAL A CA 1
ATOM 1891 C C . VAL A 1 250 ? 8.200 16.122 -17.572 1.00 93.12 250 VAL A C 1
ATOM 1893 O O . VAL A 1 250 ? 7.550 15.828 -16.575 1.00 93.12 250 VAL A O 1
ATOM 1896 N N . THR A 1 251 ? 8.125 17.320 -18.143 1.00 93.94 251 THR A N 1
ATOM 1897 C CA . THR A 1 251 ? 7.171 18.345 -17.716 1.00 93.94 251 THR A CA 1
ATOM 1898 C C . THR A 1 251 ? 5.887 18.202 -18.523 1.00 93.94 251 THR A C 1
ATOM 1900 O O . THR A 1 251 ? 5.928 18.140 -19.756 1.00 93.94 251 THR A O 1
ATOM 1903 N N . VAL A 1 252 ? 4.754 18.186 -17.821 1.00 91.06 252 VAL A N 1
ATOM 1904 C CA . VAL A 1 252 ? 3.408 18.177 -18.404 1.00 91.06 252 VAL A CA 1
ATOM 1905 C C . VAL A 1 252 ? 2.719 19.481 -18.018 1.00 91.06 252 VAL A C 1
ATOM 1907 O O . VAL A 1 252 ? 2.585 19.778 -16.831 1.00 91.06 252 VAL A O 1
ATOM 1910 N N . ASP A 1 253 ? 2.322 20.286 -19.003 1.00 86.44 253 ASP A N 1
ATOM 1911 C CA . ASP A 1 253 ? 1.619 21.545 -18.737 1.00 86.44 253 ASP A CA 1
ATOM 1912 C C . ASP A 1 253 ? 0.119 21.326 -18.446 1.00 86.44 253 ASP A C 1
ATOM 1914 O O . ASP A 1 253 ? -0.436 20.247 -18.657 1.00 86.44 253 ASP A O 1
ATOM 1918 N N . GLY A 1 254 ? -0.578 22.376 -17.995 1.00 76.69 254 GLY A N 1
ATOM 1919 C CA . GLY A 1 254 ? -2.021 22.318 -17.709 1.00 76.69 254 GLY A CA 1
ATOM 1920 C C . GLY A 1 254 ? -2.921 22.072 -18.932 1.00 76.69 254 GLY A C 1
ATOM 1921 O O . GLY A 1 254 ? -4.138 21.987 -18.782 1.00 76.69 254 GLY A O 1
ATOM 1922 N N . ARG A 1 255 ? -2.352 21.982 -20.141 1.00 77.38 255 ARG A N 1
ATOM 1923 C CA . ARG A 1 255 ? -3.040 21.624 -21.391 1.00 77.38 255 ARG A CA 1
ATOM 1924 C C . ARG A 1 255 ? -2.690 20.203 -21.854 1.00 77.38 255 ARG A C 1
ATOM 1926 O O . ARG A 1 255 ? -3.211 19.771 -22.879 1.00 77.38 255 ARG A O 1
ATOM 1933 N N . GLY A 1 256 ? -1.847 19.482 -21.112 1.00 77.38 256 GLY A N 1
ATOM 1934 C CA . GLY A 1 256 ? -1.391 18.131 -21.434 1.00 77.38 256 GLY A CA 1
ATOM 1935 C C . GLY A 1 256 ? -0.235 18.072 -22.437 1.00 77.38 256 GLY A C 1
ATOM 1936 O O . GLY A 1 256 ? 0.063 16.990 -22.938 1.00 77.38 256 GLY A O 1
ATOM 1937 N N . ASN A 1 257 ? 0.417 19.197 -22.750 1.00 85.31 257 ASN A N 1
ATOM 1938 C CA . ASN A 1 257 ? 1.598 19.191 -23.612 1.00 85.31 257 ASN A CA 1
ATOM 1939 C C . ASN A 1 257 ? 2.813 18.684 -22.839 1.00 85.31 257 ASN A C 1
ATOM 1941 O O . ASN A 1 257 ? 2.987 18.997 -21.660 1.00 85.31 257 ASN A O 1
ATOM 1945 N N . VAL A 1 258 ? 3.673 17.945 -23.537 1.00 90.31 258 VAL A N 1
ATOM 1946 C CA . VAL A 1 258 ? 4.795 17.226 -22.937 1.00 90.31 258 VAL A CA 1
ATOM 1947 C C . VAL A 1 258 ? 6.117 17.795 -23.427 1.00 90.31 258 VAL A C 1
ATOM 1949 O O . VAL A 1 258 ? 6.282 18.061 -24.618 1.00 90.31 258 VAL A O 1
ATOM 1952 N N . SER A 1 259 ? 7.078 17.959 -22.521 1.00 88.25 259 SER A N 1
ATOM 1953 C CA . SER A 1 259 ? 8.450 18.326 -22.875 1.00 88.25 259 SER A CA 1
ATOM 1954 C C . SER A 1 259 ? 9.456 17.577 -22.004 1.00 88.25 259 SER A C 1
ATOM 1956 O O . SER A 1 259 ? 9.304 17.519 -20.784 1.00 88.25 259 SER A O 1
ATOM 1958 N N . ARG A 1 260 ? 10.492 16.995 -22.623 1.00 86.06 260 ARG A N 1
ATOM 1959 C CA . ARG A 1 260 ? 11.608 16.391 -21.883 1.00 86.06 260 ARG A CA 1
ATOM 1960 C C . ARG A 1 260 ? 12.536 17.475 -21.362 1.00 86.06 260 ARG A C 1
ATOM 1962 O O . ARG A 1 260 ? 13.084 18.264 -22.133 1.00 86.06 260 ARG A O 1
ATOM 1969 N N . THR A 1 261 ? 12.757 17.462 -20.059 1.00 74.69 261 THR A N 1
ATOM 1970 C CA . THR A 1 261 ? 13.734 18.296 -19.373 1.00 74.69 261 THR A CA 1
ATOM 1971 C C . THR A 1 261 ? 14.932 17.450 -18.946 1.00 74.69 261 THR A C 1
ATOM 1973 O O . THR A 1 261 ? 14.901 16.218 -18.889 1.00 74.69 261 THR A O 1
ATOM 1976 N N . ARG A 1 262 ? 16.067 18.105 -18.686 1.00 60.84 262 ARG A N 1
ATOM 1977 C CA . ARG A 1 262 ? 17.244 17.419 -18.146 1.00 60.84 262 ARG A CA 1
ATOM 1978 C C . ARG A 1 262 ? 16.942 17.066 -16.689 1.00 60.84 262 ARG A C 1
ATOM 1980 O O . ARG A 1 262 ? 16.813 17.974 -15.878 1.00 60.84 262 ARG A O 1
ATOM 1987 N N . ARG A 1 263 ? 16.842 15.768 -16.374 1.00 58.12 263 ARG A N 1
ATOM 1988 C CA . ARG A 1 263 ? 16.462 15.270 -15.041 1.00 58.12 263 ARG A CA 1
ATOM 1989 C C . ARG A 1 263 ? 17.253 15.967 -13.933 1.00 58.12 263 ARG A C 1
ATOM 1991 O O . ARG A 1 263 ? 18.481 15.854 -13.882 1.00 58.12 263 ARG A O 1
ATOM 1998 N N . THR A 1 264 ? 16.550 16.618 -13.016 1.00 50.69 264 THR A N 1
ATOM 1999 C CA . THR A 1 264 ? 17.122 17.045 -11.738 1.00 50.69 264 THR A CA 1
ATOM 2000 C C . THR A 1 264 ? 17.144 15.810 -10.839 1.00 50.69 264 THR A C 1
ATOM 2002 O O . THR A 1 264 ? 16.082 15.236 -10.610 1.00 50.69 264 THR A O 1
ATOM 2005 N N . PRO A 1 265 ? 18.301 15.317 -10.360 1.00 43.91 265 PRO A N 1
ATOM 2006 C CA . PRO A 1 265 ? 18.324 14.150 -9.484 1.00 43.91 265 PRO A CA 1
ATOM 2007 C C . PRO A 1 265 ? 17.540 14.450 -8.199 1.00 43.91 265 PRO A C 1
ATOM 2009 O O . PRO A 1 265 ? 18.028 15.150 -7.314 1.00 43.91 265 PRO A O 1
ATOM 2012 N N . GLY A 1 266 ? 16.311 13.944 -8.103 1.00 43.78 266 GLY A N 1
ATOM 2013 C CA . GLY A 1 266 ? 15.524 14.006 -6.881 1.00 43.78 266 GLY A CA 1
ATOM 2014 C C . GLY A 1 266 ? 16.093 13.029 -5.860 1.00 43.78 266 GLY A C 1
ATOM 2015 O O . GLY A 1 266 ? 16.185 11.832 -6.127 1.00 43.78 266 GLY A O 1
ATOM 2016 N N . ARG A 1 267 ? 16.469 13.520 -4.675 1.00 38.69 267 ARG A N 1
ATOM 2017 C CA . ARG A 1 267 ? 16.524 12.655 -3.490 1.00 38.69 267 ARG A CA 1
ATOM 2018 C C . ARG A 1 267 ? 15.108 12.120 -3.286 1.00 38.69 267 ARG A C 1
ATOM 2020 O O . ARG A 1 267 ? 14.187 12.929 -3.198 1.00 38.69 267 ARG A O 1
ATOM 2027 N N . ALA A 1 268 ? 14.941 10.797 -3.226 1.00 39.47 268 ALA A N 1
ATOM 2028 C CA . ALA A 1 268 ? 13.701 10.191 -2.748 1.00 39.47 268 ALA A CA 1
ATOM 2029 C C . ALA A 1 268 ? 13.272 10.934 -1.476 1.00 39.47 268 ALA A C 1
ATOM 2031 O O . ALA A 1 268 ? 14.113 11.154 -0.595 1.00 39.47 268 ALA A O 1
ATOM 2032 N N . SER A 1 269 ? 12.020 11.396 -1.413 1.00 32.62 269 SER A N 1
ATOM 2033 C CA . SER A 1 269 ? 11.540 12.046 -0.203 1.00 32.62 269 SER A CA 1
ATOM 2034 C C . SER A 1 269 ? 11.584 10.991 0.901 1.00 32.62 269 SER A C 1
ATOM 2036 O O . SER A 1 269 ? 10.889 9.975 0.881 1.00 32.62 269 SER A O 1
ATOM 2038 N N . ALA A 1 270 ? 12.512 11.172 1.837 1.00 32.19 270 ALA A N 1
ATOM 2039 C CA . ALA A 1 270 ? 12.435 10.467 3.093 1.00 32.19 270 ALA A CA 1
ATOM 2040 C C . ALA A 1 270 ? 11.127 10.945 3.718 1.00 32.19 270 ALA A C 1
ATOM 2042 O O . ALA A 1 270 ? 11.016 12.114 4.096 1.00 32.19 270 ALA A O 1
ATOM 2043 N N . VAL A 1 271 ? 10.126 10.064 3.796 1.00 33.00 271 VAL A N 1
ATOM 2044 C CA . VAL A 1 271 ? 9.058 10.229 4.783 1.00 33.00 271 VAL A CA 1
ATOM 2045 C C . VAL A 1 271 ? 9.778 10.568 6.079 1.00 33.00 271 VAL A C 1
ATOM 2047 O O . VAL A 1 271 ? 10.686 9.840 6.479 1.00 33.00 271 VAL A O 1
ATOM 2050 N N . ASN A 1 272 ? 9.461 11.729 6.645 1.00 28.06 272 ASN A N 1
ATOM 2051 C CA . ASN A 1 272 ? 10.172 12.314 7.771 1.00 28.06 272 ASN A CA 1
ATOM 2052 C C . ASN A 1 272 ? 9.939 11.445 9.020 1.00 28.06 272 ASN A C 1
ATOM 2054 O O . ASN A 1 272 ? 9.137 11.770 9.890 1.00 28.06 272 ASN A O 1
ATOM 2058 N N . THR A 1 273 ? 10.615 10.299 9.098 1.00 28.59 273 THR A N 1
ATOM 2059 C CA . THR A 1 273 ? 10.704 9.446 10.277 1.00 28.59 273 THR A CA 1
ATOM 2060 C C . THR A 1 273 ? 11.702 10.092 11.222 1.00 28.59 273 THR A C 1
ATOM 2062 O O . THR A 1 273 ? 12.827 9.624 11.409 1.00 28.59 273 THR A O 1
ATOM 2065 N N . ALA A 1 274 ? 11.307 11.226 11.796 1.00 26.61 274 ALA A N 1
ATOM 2066 C CA . ALA A 1 274 ? 12.014 11.791 12.924 1.00 26.61 274 ALA A CA 1
ATOM 2067 C C . ALA A 1 274 ? 12.049 10.729 14.040 1.00 26.61 274 ALA A C 1
ATOM 2069 O O . ALA A 1 274 ? 11.014 10.220 14.468 1.00 26.61 274 ALA A O 1
ATOM 2070 N N . SER A 1 275 ? 13.268 10.409 14.485 1.00 30.17 275 SER A N 1
ATOM 2071 C CA . SER A 1 275 ? 13.666 9.389 15.472 1.00 30.17 275 SER A CA 1
ATOM 2072 C C . SER A 1 275 ? 13.860 7.948 14.957 1.00 30.17 275 SER A C 1
ATOM 2074 O O . SER A 1 275 ? 13.041 7.061 15.164 1.00 30.17 275 SER A O 1
ATOM 2076 N N . THR A 1 276 ? 15.011 7.681 14.325 1.00 28.56 276 THR A N 1
ATOM 2077 C CA . THR A 1 276 ? 15.967 6.603 14.698 1.00 28.56 276 THR A CA 1
ATOM 2078 C C . THR A 1 276 ? 17.158 6.583 13.724 1.00 28.56 276 THR A C 1
ATOM 2080 O O . THR A 1 276 ? 17.324 5.672 12.924 1.00 28.56 276 THR A O 1
ATOM 2083 N N . GLN A 1 277 ? 18.032 7.593 13.804 1.00 34.16 277 GLN A N 1
ATOM 2084 C CA . GLN A 1 277 ? 19.377 7.502 13.221 1.00 34.16 277 GLN A CA 1
ATOM 2085 C C . GLN A 1 277 ? 20.138 6.382 13.938 1.00 34.16 277 GLN A C 1
ATOM 2087 O O . GLN A 1 277 ? 20.550 6.582 15.081 1.00 34.16 277 GLN A O 1
ATOM 2092 N N . ARG A 1 278 ? 20.287 5.213 13.302 1.00 41.69 278 ARG A N 1
ATOM 2093 C CA . ARG A 1 278 ? 21.350 4.236 13.622 1.00 41.69 278 ARG A CA 1
ATOM 2094 C C . ARG A 1 278 ? 21.548 3.103 12.603 1.00 41.69 278 ARG A C 1
ATOM 2096 O O . ARG A 1 278 ? 22.449 2.309 12.826 1.00 41.69 278 ARG A O 1
ATOM 2103 N N . ASP A 1 279 ? 20.786 2.997 11.506 1.00 48.22 279 ASP A N 1
ATOM 2104 C CA . ASP A 1 279 ? 20.932 1.830 10.610 1.00 48.22 279 ASP A CA 1
ATOM 2105 C C . ASP A 1 279 ? 20.506 2.052 9.131 1.00 48.22 279 ASP A C 1
ATOM 2107 O O . ASP A 1 279 ? 19.967 1.145 8.500 1.00 48.22 279 ASP A O 1
ATOM 2111 N N . ASP A 1 280 ? 20.795 3.221 8.542 1.00 57.91 280 ASP A N 1
ATOM 2112 C CA . ASP A 1 280 ? 20.376 3.610 7.170 1.00 57.91 280 ASP A CA 1
ATOM 2113 C C . ASP A 1 280 ? 21.212 3.014 6.009 1.00 57.91 280 ASP A C 1
ATOM 2115 O O . ASP A 1 280 ? 21.055 3.409 4.854 1.00 57.91 280 ASP A O 1
ATOM 2119 N N . VAL A 1 281 ? 22.112 2.059 6.265 1.00 75.00 281 VAL A N 1
ATOM 2120 C CA . VAL A 1 281 ? 22.908 1.421 5.196 1.00 75.00 281 VAL A CA 1
ATOM 2121 C C . VAL A 1 281 ? 22.081 0.361 4.458 1.00 75.00 281 VAL A C 1
ATOM 2123 O O . VAL A 1 281 ? 21.420 -0.473 5.084 1.00 75.00 281 VAL A O 1
ATOM 2126 N N . HIS A 1 282 ? 22.137 0.355 3.123 1.00 80.38 282 HIS A N 1
ATOM 2127 C CA . HIS A 1 282 ? 21.396 -0.594 2.292 1.00 80.38 282 HIS A CA 1
ATOM 2128 C C . HIS A 1 282 ? 21.841 -2.053 2.561 1.00 80.38 282 HIS A C 1
ATOM 2130 O O . HIS A 1 282 ? 23.037 -2.307 2.716 1.00 80.38 282 HIS A O 1
ATOM 2136 N N . PRO A 1 283 ? 20.931 -3.050 2.601 1.00 76.88 283 PRO A N 1
ATOM 2137 C CA . PRO A 1 283 ? 21.281 -4.437 2.939 1.00 76.88 283 PRO A CA 1
ATOM 2138 C C . PRO A 1 283 ? 22.344 -5.076 2.036 1.00 76.88 283 PRO A C 1
ATOM 2140 O O . PRO A 1 283 ? 23.171 -5.848 2.521 1.00 76.88 283 PRO A O 1
ATOM 2143 N N . ASP A 1 284 ? 22.348 -4.744 0.743 1.00 69.94 284 ASP A N 1
ATOM 2144 C CA . ASP A 1 284 ? 23.361 -5.251 -0.192 1.00 69.94 284 ASP A CA 1
ATOM 2145 C C . ASP A 1 284 ? 24.748 -4.659 0.089 1.00 69.94 284 ASP A C 1
ATOM 2147 O O . ASP A 1 284 ? 25.741 -5.379 0.000 1.00 69.94 284 ASP A O 1
ATOM 2151 N N . ASP A 1 285 ? 24.816 -3.401 0.534 1.00 81.25 285 ASP A N 1
ATOM 2152 C CA . ASP A 1 285 ? 26.067 -2.751 0.933 1.00 81.25 285 ASP A CA 1
ATOM 2153 C C . ASP A 1 285 ? 26.586 -3.329 2.256 1.00 81.25 285 ASP A C 1
ATOM 2155 O O . ASP A 1 285 ? 27.779 -3.601 2.391 1.00 81.25 285 ASP A O 1
ATOM 2159 N N . LYS A 1 286 ? 25.685 -3.620 3.212 1.00 85.38 286 LYS A N 1
ATOM 2160 C CA . LYS A 1 286 ? 26.032 -4.365 4.440 1.00 85.38 286 LYS A CA 1
ATOM 2161 C C . LYS A 1 286 ? 26.620 -5.734 4.090 1.00 85.38 286 LYS A C 1
ATOM 2163 O O . LYS A 1 286 ? 27.643 -6.134 4.644 1.00 85.38 286 LYS A O 1
ATOM 2168 N N . ARG A 1 287 ? 26.003 -6.450 3.143 1.00 79.75 287 ARG A N 1
ATOM 2169 C CA . ARG A 1 287 ? 26.465 -7.766 2.680 1.00 79.75 287 ARG A CA 1
ATOM 2170 C C . ARG A 1 287 ? 27.807 -7.686 1.944 1.00 79.75 287 ARG A C 1
ATOM 2172 O O . ARG A 1 287 ? 28.660 -8.533 2.192 1.00 79.75 287 ARG A O 1
ATOM 2179 N N . GLU A 1 288 ? 28.014 -6.702 1.068 1.00 82.56 288 GLU A N 1
ATOM 2180 C CA . GLU A 1 288 ? 29.291 -6.486 0.365 1.00 82.56 288 GLU A CA 1
ATOM 2181 C C . GLU A 1 288 ? 30.421 -6.147 1.344 1.00 82.56 288 GLU A C 1
ATOM 2183 O O . GLU A 1 288 ? 31.506 -6.729 1.264 1.00 82.56 288 GLU A O 1
ATOM 2188 N N . ALA A 1 289 ? 30.151 -5.284 2.326 1.00 83.06 289 ALA A N 1
ATOM 2189 C CA . ALA A 1 289 ? 31.092 -4.964 3.392 1.00 83.06 289 ALA A CA 1
ATOM 2190 C C . ALA A 1 289 ? 31.479 -6.205 4.205 1.00 83.06 289 ALA A C 1
ATOM 2192 O O . ALA A 1 289 ? 32.662 -6.483 4.373 1.00 83.06 289 ALA A O 1
ATOM 2193 N N . VAL A 1 290 ? 30.505 -7.009 4.640 1.00 82.38 290 VAL A N 1
ATOM 2194 C CA . VAL A 1 290 ? 30.782 -8.251 5.379 1.00 82.38 290 VAL A CA 1
ATOM 2195 C C . VAL A 1 290 ? 31.581 -9.245 4.530 1.00 82.38 290 VAL A C 1
ATOM 2197 O O . VAL A 1 290 ? 32.578 -9.792 4.997 1.00 82.38 290 VAL A O 1
ATOM 2200 N N . LEU A 1 291 ? 31.194 -9.466 3.269 1.00 75.31 291 LEU A N 1
ATOM 2201 C CA . LEU A 1 291 ? 31.881 -10.416 2.388 1.00 75.31 291 LEU A CA 1
ATOM 2202 C C . LEU A 1 291 ? 33.304 -9.972 2.033 1.00 75.31 291 LEU A C 1
ATOM 2204 O O . LEU A 1 291 ? 34.194 -10.814 1.966 1.00 75.31 291 LEU A O 1
ATOM 2208 N N . SER A 1 292 ? 33.536 -8.678 1.814 1.00 73.19 292 SER A N 1
ATOM 2209 C CA . SER A 1 292 ? 34.876 -8.156 1.513 1.00 73.19 292 SER A CA 1
ATOM 2210 C C . SER A 1 292 ? 35.822 -8.269 2.713 1.00 73.19 292 SER A C 1
ATOM 2212 O O . SER A 1 292 ? 36.996 -8.592 2.525 1.00 73.19 292 SER A O 1
ATOM 2214 N N . VAL A 1 293 ? 35.317 -8.093 3.941 1.00 78.06 293 VAL A N 1
ATOM 2215 C CA . VAL A 1 293 ? 36.094 -8.324 5.171 1.00 78.06 293 VAL A CA 1
ATOM 2216 C C . VAL A 1 293 ? 36.390 -9.815 5.363 1.00 78.06 293 VAL A C 1
ATOM 2218 O O . VAL A 1 293 ? 37.538 -10.181 5.600 1.00 78.06 293 VAL A O 1
ATOM 2221 N N . LEU A 1 294 ? 35.396 -10.696 5.192 1.00 71.06 294 LEU A N 1
ATOM 2222 C CA . LEU A 1 294 ? 35.583 -12.149 5.337 1.00 71.06 294 LEU A CA 1
ATOM 2223 C C . LEU A 1 294 ? 36.523 -12.748 4.279 1.00 71.06 294 LEU A C 1
ATOM 2225 O O . LEU A 1 294 ? 37.222 -13.712 4.568 1.00 71.06 294 LEU A O 1
ATOM 2229 N N . ARG A 1 295 ? 36.578 -12.165 3.075 1.00 78.25 295 ARG A N 1
ATOM 2230 C CA . ARG A 1 295 ? 37.511 -12.551 1.999 1.00 78.25 295 ARG A CA 1
ATOM 2231 C C . ARG A 1 295 ? 38.916 -11.955 2.157 1.00 78.25 295 ARG A C 1
ATOM 2233 O O . ARG A 1 295 ? 39.739 -12.113 1.260 1.00 78.25 295 ARG A O 1
ATOM 2240 N N . GLY A 1 296 ? 39.179 -11.203 3.230 1.00 74.56 296 GLY A N 1
ATOM 2241 C CA . GLY A 1 296 ? 40.464 -10.533 3.456 1.00 74.56 296 GLY A CA 1
ATOM 2242 C C . GLY A 1 296 ? 40.783 -9.415 2.454 1.00 74.56 296 GLY A C 1
ATOM 2243 O O . GLY A 1 296 ? 41.933 -9.003 2.338 1.00 74.56 296 GLY A O 1
ATOM 2244 N N . GLN A 1 297 ? 39.786 -8.919 1.714 1.00 72.56 297 GLN A N 1
ATOM 2245 C CA . GLN A 1 297 ? 39.964 -7.871 0.700 1.00 72.56 297 GLN A CA 1
ATOM 2246 C C . GLN A 1 297 ? 40.034 -6.468 1.322 1.00 72.56 297 GLN A C 1
ATOM 2248 O O . GLN A 1 297 ? 40.546 -5.537 0.704 1.00 72.56 297 GLN A O 1
ATOM 2253 N N . THR A 1 298 ? 39.499 -6.302 2.532 1.00 84.00 298 THR A N 1
ATOM 2254 C CA . THR A 1 298 ? 39.487 -5.044 3.284 1.00 84.00 298 THR A CA 1
ATOM 2255 C C . THR A 1 298 ? 39.423 -5.324 4.789 1.00 84.00 298 THR A C 1
ATOM 2257 O O . THR A 1 298 ? 39.167 -6.452 5.206 1.00 84.00 298 THR A O 1
ATOM 2260 N N . THR A 1 299 ? 39.636 -4.303 5.623 1.00 85.75 299 THR A N 1
ATOM 2261 C CA . THR A 1 299 ? 39.439 -4.407 7.081 1.00 85.75 299 THR A CA 1
ATOM 2262 C C . THR A 1 299 ? 38.047 -3.917 7.483 1.00 85.75 299 THR A C 1
ATOM 2264 O O . THR A 1 299 ? 37.452 -3.099 6.778 1.00 85.75 299 THR A O 1
ATOM 2267 N N . ALA A 1 300 ? 37.540 -4.351 8.644 1.00 74.69 300 ALA A N 1
ATOM 2268 C CA . ALA A 1 300 ? 36.264 -3.864 9.184 1.00 74.69 300 ALA A CA 1
ATOM 2269 C C . ALA A 1 300 ? 36.245 -2.331 9.328 1.00 74.69 300 ALA A C 1
ATOM 2271 O O . ALA A 1 300 ? 35.259 -1.688 8.979 1.00 74.69 300 ALA A O 1
ATOM 2272 N N . SER A 1 301 ? 37.366 -1.730 9.740 1.00 73.56 301 SER A N 1
ATOM 2273 C CA . SER A 1 301 ? 37.532 -0.273 9.825 1.00 73.56 301 SER A CA 1
ATOM 2274 C C . SER A 1 301 ? 37.436 0.412 8.458 1.00 73.56 301 SER A C 1
ATOM 2276 O O . SER A 1 301 ? 36.808 1.460 8.326 1.00 73.56 301 SER A O 1
ATOM 2278 N N . THR A 1 302 ? 38.036 -0.179 7.423 1.00 78.44 302 THR A N 1
ATOM 2279 C CA . THR A 1 302 ? 38.017 0.365 6.057 1.00 78.44 302 THR A CA 1
ATOM 2280 C C . THR A 1 302 ? 36.635 0.223 5.410 1.00 78.44 302 THR A C 1
ATOM 2282 O O . THR A 1 302 ? 36.169 1.149 4.748 1.00 78.44 302 THR A O 1
ATOM 2285 N N . ALA A 1 303 ? 35.947 -0.900 5.633 1.00 78.75 303 ALA A N 1
ATOM 2286 C CA . ALA A 1 303 ? 34.569 -1.099 5.187 1.00 78.75 303 ALA A CA 1
ATOM 2287 C C . ALA A 1 303 ? 33.591 -0.146 5.900 1.00 78.75 303 ALA A C 1
ATOM 2289 O O . ALA A 1 303 ? 32.731 0.451 5.253 1.00 78.75 303 ALA A O 1
ATOM 2290 N N . ALA A 1 304 ? 33.775 0.066 7.208 1.00 82.44 304 ALA A N 1
ATOM 2291 C CA . ALA A 1 304 ? 32.986 1.008 7.997 1.00 82.44 304 ALA A CA 1
ATOM 2292 C C . ALA A 1 304 ? 33.154 2.455 7.503 1.00 82.44 304 ALA A C 1
ATOM 2294 O O . ALA A 1 304 ? 32.167 3.165 7.316 1.00 82.44 304 ALA A O 1
ATOM 2295 N N . ALA A 1 305 ? 34.390 2.863 7.190 1.00 80.19 305 ALA A N 1
ATOM 2296 C CA . ALA A 1 305 ? 34.678 4.179 6.623 1.00 80.19 305 ALA A CA 1
ATOM 2297 C C . ALA A 1 305 ? 34.020 4.392 5.244 1.00 80.19 305 ALA A C 1
ATOM 2299 O O . ALA A 1 305 ? 33.488 5.470 4.988 1.00 80.19 305 ALA A O 1
ATOM 2300 N N . LYS A 1 306 ? 33.997 3.366 4.376 1.00 85.38 306 LYS A N 1
ATOM 2301 C CA . LYS A 1 306 ? 33.341 3.417 3.049 1.00 85.38 306 LYS A CA 1
ATOM 2302 C C . LYS A 1 306 ? 31.827 3.647 3.156 1.00 85.38 306 LYS A C 1
ATOM 2304 O O . LYS A 1 306 ? 31.248 4.289 2.286 1.00 85.38 306 LYS A O 1
ATOM 2309 N N . LEU A 1 307 ? 31.205 3.134 4.217 1.00 83.38 307 LEU A N 1
ATOM 2310 C CA . LEU A 1 307 ? 29.758 3.193 4.448 1.00 83.38 307 LEU A CA 1
ATOM 2311 C C . LEU A 1 307 ? 29.339 4.258 5.472 1.00 83.38 307 LEU A C 1
ATOM 2313 O O . LEU A 1 307 ? 28.155 4.372 5.776 1.00 83.38 307 LEU A O 1
ATOM 2317 N N . ASN A 1 308 ? 30.294 5.045 5.979 1.00 85.00 308 ASN A N 1
ATOM 2318 C CA . ASN A 1 308 ? 30.081 6.070 7.001 1.00 85.00 308 ASN A CA 1
ATOM 2319 C C . ASN A 1 308 ? 29.364 5.536 8.264 1.00 85.00 308 ASN A C 1
ATOM 2321 O O . ASN A 1 308 ? 28.453 6.176 8.792 1.00 85.00 308 ASN A O 1
ATOM 2325 N N . VAL A 1 309 ? 29.772 4.352 8.736 1.00 85.00 309 VAL A N 1
ATOM 2326 C CA . VAL A 1 309 ? 29.266 3.691 9.958 1.00 85.00 309 VAL A CA 1
ATOM 2327 C C . VAL A 1 309 ? 30.388 3.416 10.959 1.00 85.00 309 VAL A C 1
ATOM 2329 O O . VAL A 1 309 ? 31.568 3.592 10.651 1.00 85.00 309 VAL A O 1
ATOM 2332 N N . GLY A 1 310 ? 30.034 2.978 12.171 1.00 81.69 310 GLY A N 1
ATOM 2333 C CA . GLY A 1 310 ? 31.009 2.524 13.156 1.00 81.69 310 GLY A CA 1
ATOM 2334 C C . GLY A 1 310 ? 31.601 1.162 12.787 1.00 81.69 310 GLY A C 1
ATOM 2335 O O . GLY A 1 310 ? 30.943 0.321 12.178 1.00 81.69 310 GLY A O 1
ATOM 2336 N N . ARG A 1 311 ? 32.847 0.910 13.204 1.00 81.06 311 ARG A N 1
ATOM 2337 C CA . ARG A 1 311 ? 33.477 -0.418 13.090 1.00 81.06 311 ARG A CA 1
ATOM 2338 C C . ARG A 1 311 ? 32.616 -1.505 13.752 1.00 81.06 311 ARG A C 1
ATOM 2340 O O . ARG A 1 311 ? 32.412 -2.560 13.158 1.00 81.06 311 ARG A O 1
ATOM 2347 N N . ASP A 1 312 ? 32.066 -1.202 14.925 1.00 74.38 312 ASP A N 1
ATOM 2348 C CA . ASP A 1 312 ? 31.217 -2.106 15.709 1.00 74.38 312 ASP A CA 1
ATOM 2349 C C . ASP A 1 312 ? 29.929 -2.502 14.963 1.00 74.38 312 ASP A C 1
ATOM 2351 O O . ASP A 1 312 ? 29.380 -3.579 15.194 1.00 74.38 312 ASP A O 1
ATOM 2355 N N . ASP A 1 313 ? 29.442 -1.665 14.038 1.00 80.38 313 ASP A N 1
ATOM 2356 C CA . ASP A 1 313 ? 28.285 -1.998 13.202 1.00 80.38 313 ASP A CA 1
ATOM 2357 C C . ASP A 1 313 ? 28.643 -3.074 12.170 1.00 80.38 313 ASP A C 1
ATOM 2359 O O . ASP A 1 313 ? 27.883 -4.025 11.986 1.00 80.38 313 ASP A O 1
ATOM 2363 N N . VAL A 1 314 ? 29.827 -2.978 11.552 1.00 76.19 314 VAL A N 1
ATOM 2364 C CA . VAL A 1 314 ? 30.330 -3.987 10.605 1.00 76.19 314 VAL A CA 1
ATOM 2365 C C . VAL A 1 314 ? 30.612 -5.308 11.319 1.00 76.19 314 VAL A C 1
ATOM 2367 O O . VAL A 1 314 ? 30.225 -6.362 10.818 1.00 76.19 314 VAL A O 1
ATOM 2370 N N . GLU A 1 315 ? 31.213 -5.265 12.511 1.00 75.94 315 GLU A N 1
ATOM 2371 C CA . GLU A 1 315 ? 31.438 -6.458 13.340 1.00 75.94 315 GLU A CA 1
ATOM 2372 C C . GLU A 1 315 ? 30.106 -7.109 13.760 1.00 75.94 315 GLU A C 1
ATOM 2374 O O . GLU A 1 315 ? 29.938 -8.321 13.618 1.00 75.94 315 GLU A O 1
ATOM 2379 N N . ARG A 1 316 ? 29.094 -6.310 14.134 1.00 80.56 316 ARG A N 1
ATOM 2380 C CA . ARG A 1 316 ? 27.731 -6.802 14.406 1.00 80.56 316 ARG A CA 1
ATOM 2381 C C . ARG A 1 316 ? 27.104 -7.480 13.183 1.00 80.56 316 ARG A C 1
ATOM 2383 O O . ARG A 1 316 ? 26.443 -8.509 13.330 1.00 80.56 316 ARG A O 1
ATOM 2390 N N . TRP A 1 317 ? 27.279 -6.929 11.981 1.00 85.62 317 TRP A N 1
ATOM 2391 C CA . TRP A 1 317 ? 26.769 -7.551 10.751 1.00 85.62 317 TRP A CA 1
ATOM 2392 C C . TRP A 1 317 ? 27.502 -8.854 10.421 1.00 85.62 317 TRP A C 1
ATOM 2394 O O . TRP A 1 317 ? 26.866 -9.808 9.974 1.00 85.62 317 TRP A O 1
ATOM 2404 N N . MET A 1 318 ? 28.813 -8.922 10.670 1.00 78.00 318 MET A N 1
ATOM 2405 C CA . MET A 1 318 ? 29.593 -10.153 10.520 1.00 78.00 318 MET A CA 1
ATOM 2406 C C . MET A 1 318 ? 29.082 -11.247 11.459 1.00 78.00 318 MET A C 1
ATOM 2408 O O . MET A 1 318 ? 28.859 -12.371 11.011 1.00 78.00 318 MET A O 1
ATOM 2412 N N . ASP A 1 319 ? 28.811 -10.920 12.723 1.00 70.50 319 ASP A N 1
ATOM 2413 C CA . ASP A 1 319 ? 28.245 -11.871 13.683 1.00 70.50 319 ASP A CA 1
ATOM 2414 C C . ASP A 1 319 ? 26.862 -12.367 13.247 1.00 70.50 319 ASP A C 1
ATOM 2416 O O . ASP A 1 319 ? 26.583 -13.567 13.284 1.00 70.50 319 ASP A O 1
ATOM 2420 N N . GLN A 1 320 ? 25.997 -11.470 12.771 1.00 71.88 320 GLN A N 1
ATOM 2421 C CA . GLN A 1 320 ? 24.687 -11.840 12.224 1.00 71.88 320 GLN A CA 1
ATOM 2422 C C . GLN A 1 320 ? 24.817 -12.765 11.006 1.00 71.88 320 GLN A C 1
ATOM 2424 O O . GLN A 1 320 ? 24.106 -13.767 10.913 1.00 71.88 320 GLN A O 1
ATOM 2429 N N . PHE A 1 321 ? 25.750 -12.466 10.101 1.00 74.75 321 PHE A N 1
ATOM 2430 C CA . PHE A 1 321 ? 26.008 -13.252 8.896 1.00 74.75 321 PHE A CA 1
ATOM 2431 C C . PHE A 1 321 ? 26.546 -14.654 9.222 1.00 74.75 321 PHE A C 1
ATOM 2433 O O . PHE A 1 321 ? 26.063 -15.653 8.688 1.00 74.75 321 PHE A O 1
ATOM 2440 N N . LEU A 1 322 ? 27.507 -14.751 10.144 1.00 66.75 322 LEU A N 1
ATOM 2441 C CA . LEU A 1 322 ? 28.104 -16.020 10.568 1.00 66.75 322 LEU A CA 1
ATOM 2442 C C . LEU A 1 322 ? 27.120 -16.890 11.361 1.00 66.75 322 LEU A C 1
ATOM 2444 O O . LEU A 1 322 ? 27.108 -18.112 11.197 1.00 66.75 322 LEU A O 1
ATOM 2448 N N . ASN A 1 323 ? 26.269 -16.278 12.188 1.00 59.25 323 ASN A N 1
ATOM 2449 C CA . ASN A 1 323 ? 25.236 -16.997 12.934 1.00 59.25 323 ASN A CA 1
ATOM 2450 C C . ASN A 1 323 ? 24.107 -17.498 12.022 1.00 59.25 323 ASN A C 1
ATOM 2452 O O . ASN A 1 323 ? 23.608 -18.605 12.227 1.00 59.25 323 ASN A O 1
ATOM 2456 N N . ALA A 1 324 ? 23.762 -16.747 10.971 1.00 59.12 324 ALA A N 1
ATOM 2457 C CA . ALA A 1 324 ? 22.829 -17.208 9.944 1.00 59.12 324 ALA A CA 1
ATOM 2458 C C . ALA A 1 324 ? 23.371 -18.428 9.170 1.00 59.12 324 ALA A C 1
ATOM 2460 O O . ALA A 1 324 ? 22.614 -19.351 8.874 1.00 59.12 324 ALA A O 1
ATOM 2461 N N . GLY A 1 325 ? 24.681 -18.476 8.895 1.00 45.28 32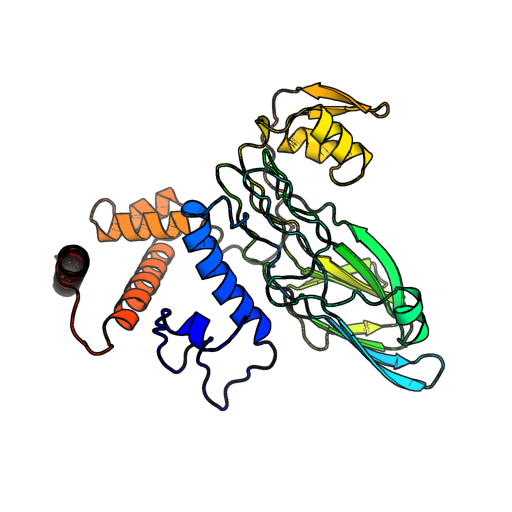5 GLY A N 1
ATOM 2462 C CA . GLY A 1 325 ? 25.328 -19.619 8.236 1.00 45.28 325 GLY A CA 1
ATOM 2463 C C . GLY A 1 325 ? 25.448 -20.871 9.117 1.00 45.28 325 GLY A C 1
ATOM 2464 O O . GLY A 1 325 ? 25.278 -21.988 8.633 1.00 45.28 325 GLY A O 1
ATOM 2465 N N . ALA A 1 326 ? 25.689 -20.707 10.422 1.00 38.78 326 ALA A N 1
ATOM 2466 C CA . ALA A 1 326 ? 25.844 -21.828 11.355 1.00 38.78 326 ALA A CA 1
ATOM 2467 C C . ALA A 1 326 ? 24.537 -22.610 11.598 1.00 38.78 326 ALA A C 1
ATOM 2469 O O . ALA A 1 326 ? 24.580 -23.823 11.799 1.00 38.78 326 ALA A O 1
ATOM 2470 N N . GLY A 1 327 ? 23.377 -21.947 11.529 1.00 37.06 327 GLY A N 1
ATOM 2471 C CA . GLY A 1 327 ? 22.069 -22.601 11.663 1.00 37.06 327 GLY A CA 1
ATOM 2472 C C . GLY A 1 327 ? 21.713 -23.543 10.503 1.00 37.06 327 GLY A C 1
ATOM 2473 O O . GLY A 1 327 ? 20.930 -24.470 10.690 1.00 37.06 327 GLY A O 1
ATOM 2474 N N . ALA A 1 328 ? 22.314 -23.352 9.324 1.00 36.06 328 ALA A N 1
ATOM 2475 C CA . ALA A 1 328 ? 22.031 -24.144 8.125 1.00 36.06 328 ALA A CA 1
ATOM 2476 C C . ALA A 1 328 ? 22.792 -25.486 8.062 1.00 36.06 328 ALA A C 1
ATOM 2478 O O . ALA A 1 328 ? 22.406 -26.376 7.310 1.00 36.06 328 ALA A O 1
ATOM 2479 N N . LEU A 1 329 ? 23.858 -25.660 8.853 1.00 33.41 329 LEU A N 1
ATOM 2480 C CA . LEU A 1 329 ? 24.753 -26.829 8.789 1.00 33.41 329 LEU A CA 1
ATOM 2481 C C . LEU A 1 329 ? 24.384 -27.967 9.767 1.00 33.41 329 LEU A C 1
ATOM 2483 O O . LEU A 1 329 ? 25.071 -28.985 9.812 1.00 33.41 329 LEU A O 1
ATOM 2487 N N . GLY A 1 330 ? 23.306 -27.822 10.546 1.00 32.91 330 GLY A N 1
ATOM 2488 C CA . GLY A 1 330 ? 22.905 -28.753 11.613 1.00 32.91 330 GLY A CA 1
ATOM 2489 C C . GLY A 1 330 ? 21.814 -29.781 11.268 1.00 32.91 330 GLY A C 1
ATOM 2490 O O . GLY A 1 330 ? 21.143 -30.245 12.185 1.00 32.91 330 GLY A O 1
ATOM 2491 N N . GLY A 1 331 ? 21.591 -30.124 9.991 1.00 29.53 331 GLY A N 1
ATOM 2492 C CA . GLY A 1 331 ? 20.521 -31.040 9.552 1.00 29.53 331 GLY A CA 1
ATOM 2493 C C . GLY A 1 331 ? 21.028 -32.186 8.666 1.00 29.53 331 GLY A C 1
ATOM 2494 O O . GLY A 1 331 ? 21.774 -31.965 7.719 1.00 29.53 331 GLY A O 1
ATOM 2495 N N . SER A 1 332 ? 20.650 -33.420 9.005 1.00 31.33 332 SER A N 1
ATOM 2496 C CA . SER A 1 332 ? 21.205 -34.691 8.511 1.00 31.33 332 SER A CA 1
ATOM 2497 C C . SER A 1 332 ? 21.029 -34.986 7.014 1.00 31.33 332 SER A C 1
ATOM 2499 O O . SER A 1 332 ? 19.991 -34.713 6.422 1.00 31.33 332 SER A O 1
ATOM 2501 N N . ALA A 1 333 ? 22.032 -35.671 6.458 1.00 30.95 333 ALA A N 1
ATOM 2502 C CA . ALA A 1 333 ? 22.160 -36.107 5.071 1.00 30.95 333 ALA A CA 1
ATOM 2503 C C . ALA A 1 333 ? 21.222 -37.260 4.640 1.00 30.95 333 ALA A C 1
ATOM 2505 O O . ALA A 1 333 ? 21.071 -38.253 5.350 1.00 30.95 333 ALA A O 1
ATOM 2506 N N . GLY A 1 334 ? 20.731 -37.181 3.396 1.00 28.77 334 GLY A N 1
ATOM 2507 C CA . GLY A 1 334 ? 20.108 -38.260 2.617 1.00 28.77 334 GLY A CA 1
ATOM 2508 C C . GLY A 1 334 ? 20.473 -38.136 1.126 1.00 28.77 334 GLY A C 1
ATOM 2509 O O . GLY A 1 334 ? 20.699 -37.039 0.627 1.00 28.77 334 GLY A O 1
ATOM 2510 N N . ARG A 1 335 ? 20.655 -39.269 0.437 1.00 31.53 335 ARG A N 1
ATOM 2511 C CA . ARG A 1 335 ? 21.411 -39.448 -0.822 1.00 31.53 335 ARG A CA 1
ATOM 2512 C C . ARG A 1 335 ? 20.553 -39.408 -2.105 1.00 31.53 335 ARG A C 1
ATOM 2514 O O . ARG A 1 335 ? 19.597 -40.168 -2.179 1.00 31.53 335 ARG A O 1
ATOM 2521 N N . ASN A 1 336 ? 20.996 -38.664 -3.134 1.00 30.33 336 ASN A N 1
ATOM 2522 C CA . ASN A 1 336 ? 21.366 -39.111 -4.507 1.00 30.33 336 ASN A CA 1
ATOM 2523 C C . ASN A 1 336 ? 21.100 -38.040 -5.592 1.00 30.33 336 ASN A C 1
ATOM 2525 O O . ASN A 1 336 ? 19.971 -37.604 -5.772 1.00 30.33 336 ASN A O 1
ATOM 2529 N N . GLY A 1 337 ? 22.144 -37.692 -6.361 1.00 29.47 337 GLY A N 1
ATOM 2530 C CA . GLY A 1 337 ? 22.100 -36.809 -7.539 1.00 29.47 337 GLY A CA 1
ATOM 2531 C C . GLY A 1 337 ? 23.471 -36.171 -7.794 1.00 29.47 337 GLY A C 1
ATOM 2532 O O . GLY A 1 337 ? 23.712 -35.045 -7.390 1.00 29.47 337 GLY A O 1
ATOM 2533 N N . ASP A 1 338 ? 24.423 -36.923 -8.352 1.00 42.78 338 ASP A N 1
ATOM 2534 C CA . ASP A 1 338 ? 25.844 -36.832 -7.966 1.00 42.78 338 ASP A CA 1
ATOM 2535 C C . ASP A 1 338 ? 26.799 -36.131 -8.966 1.00 42.78 338 ASP A C 1
ATOM 2537 O O . ASP A 1 338 ? 27.993 -36.425 -8.991 1.00 42.78 338 ASP A O 1
ATOM 2541 N N . GLY A 1 339 ? 26.303 -35.185 -9.771 1.00 35.78 339 GLY A N 1
ATOM 2542 C CA . GLY A 1 339 ? 27.124 -34.358 -10.678 1.00 35.78 339 GLY A CA 1
ATOM 2543 C C . GLY A 1 339 ? 27.244 -32.905 -10.210 1.00 35.78 339 GLY A C 1
ATOM 2544 O O . GLY A 1 339 ? 28.284 -32.486 -9.715 1.00 35.78 339 GLY A O 1
ATOM 2545 N N . GLU A 1 340 ? 26.142 -32.159 -10.277 1.00 38.38 340 GLU A N 1
ATOM 2546 C CA . GLU A 1 340 ? 26.097 -30.714 -9.977 1.00 38.38 340 GLU A CA 1
ATOM 2547 C C . GLU A 1 340 ? 26.062 -30.406 -8.465 1.00 38.38 340 GLU A C 1
ATOM 2549 O O . GLU A 1 340 ? 26.594 -29.398 -7.999 1.00 38.38 340 GLU A O 1
ATOM 2554 N N . LEU A 1 341 ? 25.545 -31.332 -7.647 1.00 36.09 341 LEU A N 1
ATOM 2555 C CA . LEU A 1 341 ? 25.631 -31.261 -6.182 1.00 36.09 341 LEU A CA 1
ATOM 2556 C C . LEU A 1 341 ? 27.062 -31.448 -5.663 1.00 36.09 341 LEU A C 1
ATOM 2558 O O . LEU A 1 341 ? 27.337 -31.032 -4.539 1.00 36.09 341 LEU A O 1
ATOM 2562 N N . ARG A 1 342 ? 27.985 -32.057 -6.426 1.00 38.50 342 ARG A N 1
ATOM 2563 C CA . ARG A 1 342 ? 29.395 -32.159 -6.007 1.00 38.50 342 ARG A CA 1
ATOM 2564 C C . ARG A 1 342 ? 30.114 -30.825 -6.121 1.00 38.50 342 ARG A C 1
ATOM 2566 O O . ARG A 1 342 ? 30.857 -30.505 -5.202 1.00 38.50 342 ARG A O 1
ATOM 2573 N N . GLU A 1 343 ? 29.850 -30.047 -7.169 1.00 39.59 343 GLU A N 1
ATOM 2574 C CA 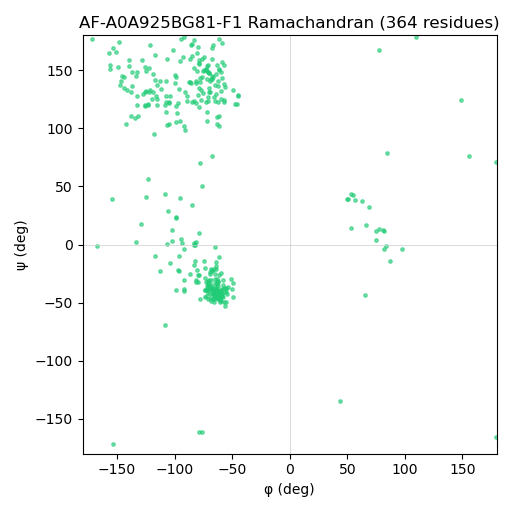. GLU A 1 343 ? 30.409 -28.697 -7.318 1.00 39.59 343 GLU A CA 1
ATOM 2575 C C . GLU A 1 343 ? 29.850 -27.745 -6.259 1.00 39.59 343 GLU A C 1
ATOM 2577 O O . GLU A 1 343 ? 30.618 -27.103 -5.549 1.00 39.59 343 GLU A O 1
ATOM 2582 N N . LEU A 1 344 ? 28.532 -27.742 -6.034 1.00 37.41 344 LEU A N 1
ATOM 2583 C CA . LEU A 1 344 ? 27.919 -26.944 -4.964 1.00 37.41 344 LEU A CA 1
ATOM 2584 C C . LEU A 1 344 ? 28.392 -27.369 -3.562 1.00 37.41 344 LEU A C 1
ATOM 2586 O O . LEU A 1 344 ? 28.672 -26.518 -2.721 1.00 37.41 344 LEU A O 1
ATOM 2590 N N . ARG A 1 345 ? 28.561 -28.674 -3.300 1.00 42.16 345 ARG A N 1
ATOM 2591 C CA . ARG A 1 345 ? 29.122 -29.177 -2.028 1.00 42.16 345 ARG A CA 1
ATOM 2592 C C . ARG A 1 345 ? 30.629 -28.969 -1.896 1.00 42.16 345 ARG A C 1
ATOM 2594 O O . ARG A 1 345 ? 31.115 -29.075 -0.772 1.00 42.16 345 ARG A O 1
ATOM 2601 N N . ALA A 1 346 ? 31.362 -28.763 -2.989 1.00 44.97 346 ALA A N 1
ATOM 2602 C CA . ALA A 1 346 ? 32.776 -28.397 -2.966 1.00 44.97 346 ALA A CA 1
ATOM 2603 C C . ALA A 1 346 ? 32.916 -26.910 -2.639 1.00 44.97 346 ALA A C 1
ATOM 2605 O O . ALA A 1 346 ? 33.604 -26.577 -1.686 1.00 44.97 346 ALA A O 1
ATOM 2606 N N . ILE A 1 347 ? 32.138 -26.047 -3.301 1.00 45.12 347 ILE A N 1
ATOM 2607 C CA . ILE A 1 347 ? 32.094 -24.603 -3.027 1.00 45.12 347 ILE A CA 1
ATOM 2608 C C . ILE A 1 347 ? 31.675 -24.332 -1.575 1.00 45.12 347 ILE A C 1
ATOM 2610 O O . ILE A 1 347 ? 32.300 -23.532 -0.888 1.00 45.12 347 ILE A O 1
ATOM 2614 N N . VAL A 1 348 ? 30.645 -25.022 -1.073 1.00 43.97 348 VAL A N 1
ATOM 2615 C CA . VAL A 1 348 ? 30.176 -24.852 0.314 1.00 43.97 348 VAL A CA 1
ATOM 2616 C C . VAL A 1 348 ? 31.161 -25.430 1.340 1.00 43.97 348 VAL A C 1
ATOM 2618 O O . VAL A 1 348 ? 31.266 -24.881 2.435 1.00 43.97 348 VAL A O 1
ATOM 2621 N N . ARG A 1 349 ? 31.907 -26.498 1.009 1.00 45.19 349 ARG A N 1
ATOM 2622 C CA . ARG A 1 349 ? 32.966 -27.023 1.891 1.00 45.19 349 ARG A CA 1
ATOM 2623 C C . ARG A 1 349 ? 34.188 -26.123 1.923 1.00 45.19 349 ARG A C 1
ATOM 2625 O O . ARG A 1 349 ? 34.638 -25.828 3.019 1.00 45.19 349 ARG A O 1
ATOM 2632 N N . ASP A 1 350 ? 34.645 -25.631 0.776 1.00 47.81 350 ASP A N 1
ATO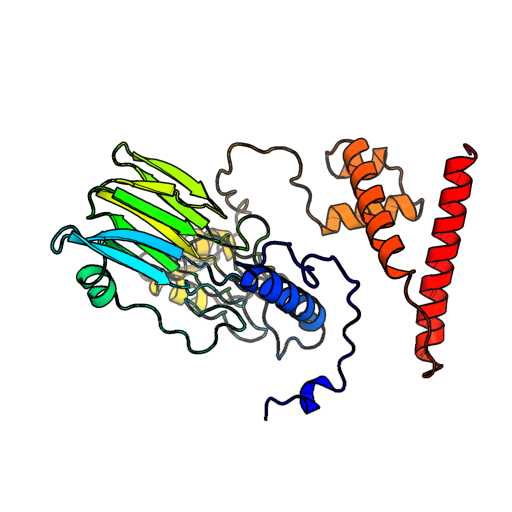M 2633 C CA . ASP A 1 350 ? 35.759 -24.682 0.709 1.00 47.81 350 ASP A CA 1
ATOM 2634 C C . ASP A 1 350 ? 35.438 -23.414 1.509 1.00 47.81 350 ASP A C 1
ATOM 2636 O O . ASP A 1 350 ? 36.256 -22.975 2.311 1.00 47.81 350 ASP A O 1
ATOM 2640 N N . LEU A 1 351 ? 34.206 -22.896 1.405 1.00 45.12 351 LEU A N 1
ATOM 2641 C CA . LEU A 1 351 ? 33.741 -21.771 2.226 1.00 45.12 351 LEU A CA 1
ATOM 2642 C C . LEU A 1 351 ? 33.679 -22.107 3.725 1.00 45.12 351 LEU A C 1
ATOM 2644 O O . LEU A 1 351 ? 34.011 -21.265 4.558 1.00 45.12 351 LEU A O 1
ATOM 2648 N N . ALA A 1 352 ? 33.251 -23.314 4.097 1.00 45.59 352 ALA A N 1
ATOM 2649 C CA . ALA A 1 352 ? 33.195 -23.735 5.498 1.00 45.59 352 ALA A CA 1
ATOM 2650 C C . ALA A 1 352 ? 34.594 -23.964 6.098 1.00 45.59 352 ALA A C 1
ATOM 2652 O O . ALA A 1 352 ? 34.822 -23.633 7.268 1.00 45.59 352 ALA A O 1
ATOM 2653 N N . ASP A 1 353 ? 35.530 -24.484 5.306 1.00 46.84 353 ASP A N 1
ATOM 2654 C CA . ASP A 1 353 ? 36.920 -24.710 5.692 1.00 46.84 353 ASP A CA 1
ATOM 2655 C C . ASP A 1 353 ? 37.696 -23.384 5.768 1.00 46.84 353 ASP A C 1
ATOM 2657 O O . ASP A 1 353 ? 38.420 -23.172 6.745 1.00 46.84 353 ASP A O 1
ATOM 2661 N N . GLU A 1 354 ? 37.462 -22.436 4.849 1.00 47.41 354 GLU A N 1
ATOM 2662 C CA . GLU A 1 354 ? 37.962 -21.053 4.943 1.00 47.41 354 GLU A CA 1
ATOM 2663 C C . GLU A 1 354 ? 37.438 -20.350 6.198 1.00 47.41 354 GLU A C 1
ATOM 2665 O O . GLU A 1 354 ? 38.222 -19.793 6.966 1.00 47.41 354 GLU A O 1
ATOM 2670 N N . VAL A 1 355 ? 36.133 -20.428 6.476 1.00 47.97 355 VAL A N 1
ATOM 2671 C CA . VAL A 1 355 ? 35.529 -19.821 7.676 1.00 47.97 355 VAL A CA 1
ATOM 2672 C C . VAL A 1 355 ? 36.057 -20.466 8.963 1.00 47.97 355 VAL A C 1
ATOM 2674 O O . VAL A 1 355 ? 36.286 -19.779 9.962 1.00 47.97 355 VAL A O 1
ATOM 2677 N N . SER A 1 356 ? 36.303 -21.777 8.957 1.00 47.03 356 SER A N 1
ATOM 2678 C CA . SER A 1 356 ? 36.881 -22.503 10.098 1.00 47.03 356 SER A CA 1
ATOM 2679 C C . SER A 1 356 ? 38.379 -22.224 10.278 1.00 47.03 356 SER A C 1
ATOM 2681 O O . SER A 1 356 ? 38.893 -22.280 11.398 1.00 47.03 356 SER A O 1
ATOM 2683 N N . SER A 1 357 ? 39.088 -21.921 9.190 1.00 46.56 357 SER A N 1
ATOM 2684 C CA . SER A 1 357 ? 40.480 -21.458 9.187 1.00 46.56 357 SER A CA 1
ATOM 2685 C C . SER A 1 357 ? 40.586 -20.032 9.739 1.00 46.56 357 SER A C 1
ATOM 2687 O O . SER A 1 357 ? 41.350 -19.781 10.671 1.00 46.56 357 SER A O 1
ATOM 2689 N N . LEU A 1 358 ? 39.719 -19.128 9.274 1.00 46.50 358 LEU A N 1
ATOM 2690 C CA . LEU A 1 358 ? 39.599 -17.747 9.751 1.00 46.50 358 LEU A CA 1
ATOM 2691 C C . LEU A 1 358 ? 39.225 -17.682 11.235 1.00 46.50 358 LEU A C 1
ATOM 2693 O O . LEU A 1 358 ? 39.829 -16.922 11.989 1.00 46.50 358 LEU A O 1
ATOM 2697 N N . ARG A 1 359 ? 38.294 -18.531 11.693 1.00 45.88 359 ARG A N 1
ATOM 2698 C CA . ARG A 1 359 ? 37.954 -18.651 13.122 1.00 45.88 359 ARG A CA 1
ATOM 2699 C C . ARG A 1 359 ? 39.123 -19.130 13.979 1.00 45.88 359 ARG A C 1
ATOM 2701 O O . ARG A 1 359 ? 39.189 -18.742 15.141 1.00 45.88 359 ARG A O 1
ATOM 2708 N N . ARG A 1 360 ? 40.025 -19.958 13.440 1.00 46.25 360 ARG A N 1
ATOM 2709 C CA . ARG A 1 360 ? 41.256 -20.365 14.136 1.00 46.25 360 ARG A CA 1
ATOM 2710 C C . ARG A 1 360 ? 42.276 -19.226 14.176 1.00 46.25 360 ARG A C 1
ATOM 2712 O O . ARG A 1 360 ? 42.755 -18.912 15.258 1.00 46.25 360 ARG A O 1
ATOM 2719 N N . SER A 1 361 ? 42.502 -18.527 13.060 1.00 45.25 361 SER A N 1
ATOM 2720 C CA . SER A 1 361 ? 43.411 -17.366 13.015 1.00 45.25 361 SER A CA 1
ATOM 2721 C C . SER A 1 361 ? 42.981 -16.243 13.968 1.00 45.25 361 SER A C 1
ATOM 2723 O O . SER A 1 361 ? 43.802 -15.711 14.710 1.00 45.25 361 SER A O 1
ATOM 2725 N N . LEU A 1 362 ? 41.677 -15.944 14.028 1.00 43.03 362 LEU A N 1
ATOM 2726 C CA . LEU A 1 362 ? 41.116 -14.924 14.925 1.00 43.03 362 LEU A CA 1
ATOM 2727 C C . LEU A 1 362 ? 41.181 -15.311 16.412 1.00 43.03 362 LEU A C 1
ATOM 2729 O O . LEU A 1 362 ? 41.203 -14.428 17.266 1.00 43.03 362 LEU A O 1
ATOM 2733 N N . ARG A 1 363 ? 41.219 -16.610 16.742 1.00 43.81 363 ARG A N 1
ATOM 2734 C CA . ARG A 1 363 ? 41.358 -17.090 18.129 1.00 43.81 363 ARG A CA 1
ATOM 2735 C C . ARG A 1 363 ? 42.807 -17.082 18.611 1.00 43.81 363 ARG A C 1
ATOM 2737 O O . ARG A 1 363 ? 43.035 -16.867 19.797 1.00 43.81 363 ARG A O 1
ATOM 2744 N N . ASP A 1 364 ? 43.751 -17.279 17.694 1.00 43.78 364 ASP A N 1
ATOM 2745 C CA . ASP A 1 364 ? 45.182 -17.397 17.994 1.00 43.78 364 ASP A CA 1
ATOM 2746 C C . ASP A 1 364 ? 45.947 -16.063 17.870 1.00 43.78 364 ASP A C 1
ATOM 2748 O O . ASP A 1 364 ? 47.164 -16.026 18.053 1.00 43.78 364 ASP A O 1
ATOM 2752 N N . GLY A 1 365 ? 45.246 -14.952 17.609 1.00 43.94 365 GLY A N 1
ATOM 2753 C CA . GLY A 1 365 ? 45.811 -13.601 17.674 1.00 43.94 365 GLY A CA 1
ATOM 2754 C C . GLY A 1 365 ? 46.939 -13.333 16.671 1.00 43.94 365 GLY A C 1
ATOM 2755 O O . GLY A 1 365 ? 47.898 -12.641 17.018 1.00 43.94 365 GLY A O 1
ATOM 2756 N N . ARG A 1 366 ? 46.839 -13.879 15.453 1.00 38.25 366 ARG A N 1
ATOM 2757 C CA . ARG A 1 366 ? 47.675 -13.494 14.305 1.00 38.25 366 ARG A CA 1
ATOM 2758 C C . ARG A 1 366 ? 46.848 -12.852 13.208 1.00 38.25 366 ARG A C 1
ATOM 2760 O O . ARG A 1 366 ? 45.797 -13.440 12.856 1.00 38.25 366 ARG A O 1
#

pLDDT: mean 83.38, std 20.79, range [26.61, 98.75]

Mean predicted aligned error: 13.72 Å

Radius of gyration: 24.22 Å; Cα contacts (8 Å, |Δi|>4): 759; chains: 1; bounding box: 76×62×47 Å

Nearest PDB structures (foldseek):
  5l9w-assembly1_A  TM=8.689E-01  e=1.817E-11  Aromatoleum aromaticum EbN1
  5m45-assembly2_G  TM=6.617E-01  e=2.157E-11  Xanthobacter autotrophicus Py2
  5svb-assembly1_D  TM=6.709E-01  e=2.561E-11  Xanthobacter autotrophicus Py2
  5svc-assembly1_D  TM=6.764E-01  e=5.090E-11  Xanthobacter autotrophicus Py2
  5svb-assembly1_A  TM=6.715E-01  e=1.510E-10  Xanthobacter autotrophicus Py2

Foldseek 3Di:
DPDPVVCVVPDDDDDACDLLRNDPPDDCPQVQLVVLVVVVVVLVVCCVVCLVVGFFFWLRGQFWKWKWDQAPPPRDTDIDIHGWFFKAGAGPPAATAAGHGHPPCPPDDDDDQVNPVVRFQWHWPDWAWDQADFQAALHGIYTGIKTKTAGNAQKMFMWTARPCQPPFTGAEAQWITKHGWWKWKAAPVRDIDIDNGDGRDMDGHGIIIITGGMTHTYYHHNCNHDQLVLLVCCVVVVHPQVSCCARHQWGQDPVSDIDHHDHDPDDRPDPPPPDDPDDPFDPVLLVVLLVCCLVVVDPLCRSCVVRVHDSVVSVVSNVVVVVVVVVVPPDDDDDDDPDVVVVVVVVVVVVVVSVVVVVVCVVVPD